Protein AF-A0A7S4HN07-F1 (afdb_monomer_lite)

Radius of gyration: 21.1 Å; chains: 1; bounding box: 50×31×66 Å

Secondary structure (DSSP, 8-state):
----TT--S-HHHHHH-HHHHHHHHTSTTHHHHHHHHHHHHT--HHHHHHHHHTT---SPPPPHHHHHHHHHHHHHHHHHHHHHHHHHHHHHTTT----------------SS--EEEEHHHHHHHTT--TTS-HHHHHHHHHHHHHTTSB-EEEETTTTEEEEPPPBTTB-SB-------SHHHHHHHHHHHHHHHHHHHHHHHHHHTT-

Organism: NCBI:txid265563

Foldseek 3Di:
DPLDPQDQECLVVCLVPPVLVVVLVPDDCSQQVSVQSVCSQPNALVVVVVCVVVVPSRHDDDDPSRLLSRLLSLVLVVVVVQQVVVLVVVVVPPPDDPDDDDDDDDPPPPQSGDKGKAALVNSCVRSVPPPPDDVVVVVVSVVSSVVSLFAAFDDDPVRNITTQDRADPVRHRGDDRYQPPPVVSVVVVVVVVVVVVVVVVVVVVVVVVVD

InterPro domains:
  IPR045237 Eukaryotic translation initiation factor 3 subunit M eIF3m/COP9 signalosome complex subunit 7 COPS7 [PTHR15350] (4-182)

Structure (mmCIF, N/CA/C/O backbone):
data_AF-A0A7S4HN07-F1
#
_entry.id   AF-A0A7S4HN07-F1
#
loop_
_atom_site.group_PDB
_atom_site.id
_atom_site.type_symbol
_atom_site.label_atom_id
_atom_site.label_alt_id
_atom_site.label_comp_id
_atom_site.label_asym_id
_atom_site.label_entity_id
_atom_site.label_seq_id
_atom_site.pdbx_PDB_ins_code
_atom_site.Cartn_x
_atom_site.Cartn_y
_atom_site.Cartn_z
_atom_site.occupancy
_atom_site.B_iso_or_equiv
_atom_site.auth_seq_id
_atom_site.auth_comp_id
_atom_site.auth_asym_id
_atom_site.auth_atom_id
_atom_site.pdbx_PDB_model_num
ATOM 1 N N . SER A 1 1 ? -9.203 -10.439 17.214 1.00 34.50 1 SER A N 1
ATOM 2 C CA . SER A 1 1 ? -8.029 -9.775 16.612 1.00 34.50 1 SER A CA 1
ATOM 3 C C . SER A 1 1 ? -7.957 -10.071 15.126 1.00 34.50 1 SER A C 1
ATOM 5 O O . SER A 1 1 ? -7.750 -11.217 14.759 1.00 34.50 1 SER A O 1
ATOM 7 N N . PHE A 1 2 ? -8.154 -9.060 14.275 1.00 42.50 2 PHE A N 1
ATOM 8 C CA . PHE A 1 2 ? -8.203 -9.154 12.802 1.00 42.50 2 PHE A CA 1
ATOM 9 C C . PHE A 1 2 ? -6.816 -9.244 12.126 1.00 42.50 2 PHE A C 1
ATOM 11 O O . PHE A 1 2 ? -6.639 -8.885 10.963 1.00 42.50 2 PHE A O 1
ATOM 18 N N . THR A 1 3 ? -5.795 -9.698 12.851 1.00 48.47 3 THR A N 1
ATOM 19 C CA . THR A 1 3 ? -4.401 -9.709 12.394 1.00 48.47 3 THR A CA 1
ATOM 20 C C . THR A 1 3 ? -4.099 -10.991 11.618 1.00 48.47 3 THR A C 1
ATOM 22 O O . THR A 1 3 ? -3.321 -11.835 12.047 1.00 48.47 3 THR A O 1
ATOM 25 N N . THR A 1 4 ? -4.740 -11.172 10.464 1.00 60.75 4 THR A N 1
ATOM 26 C CA . THR A 1 4 ? -4.348 -12.225 9.520 1.00 60.75 4 THR A CA 1
ATOM 27 C C . THR A 1 4 ? -3.136 -11.739 8.708 1.00 60.75 4 THR A C 1
ATOM 29 O O . THR A 1 4 ? -3.231 -10.729 7.997 1.00 60.75 4 THR A O 1
ATOM 32 N N . PRO A 1 5 ? -1.978 -12.424 8.798 1.00 60.66 5 PRO A N 1
ATOM 33 C CA . PRO A 1 5 ? -0.715 -11.958 8.216 1.00 60.66 5 PRO A CA 1
ATOM 34 C C . PRO A 1 5 ? -0.663 -12.046 6.685 1.00 60.66 5 PRO A C 1
ATOM 36 O O . PRO A 1 5 ? 0.295 -11.577 6.087 1.00 60.66 5 PRO A O 1
ATOM 39 N N . ARG A 1 6 ? -1.672 -12.654 6.043 1.00 65.94 6 ARG A N 1
ATOM 40 C CA . ARG A 1 6 ? -1.711 -12.880 4.586 1.00 65.94 6 ARG A CA 1
ATOM 41 C C . ARG A 1 6 ? -2.820 -12.123 3.855 1.00 65.94 6 ARG A C 1
ATOM 43 O O . ARG A 1 6 ? -2.899 -12.215 2.638 1.00 65.94 6 ARG A O 1
ATOM 50 N N . VAL A 1 7 ? -3.685 -11.406 4.572 1.00 75.38 7 VAL A N 1
ATOM 51 C CA . VAL A 1 7 ? -4.813 -10.689 3.956 1.00 75.38 7 VAL A CA 1
ATOM 52 C C . VAL A 1 7 ? -4.407 -9.243 3.731 1.00 75.38 7 VAL A C 1
ATOM 54 O O . VAL A 1 7 ? -4.353 -8.484 4.688 1.00 75.38 7 VAL A O 1
ATOM 57 N N . PHE A 1 8 ? -4.110 -8.857 2.498 1.00 75.94 8 PHE A N 1
ATOM 58 C CA . PHE A 1 8 ? -3.722 -7.483 2.143 1.00 75.94 8 PHE A CA 1
ATOM 59 C C . PHE A 1 8 ? -4.710 -6.810 1.178 1.00 75.94 8 PHE A C 1
ATOM 61 O O . PHE A 1 8 ? -4.467 -5.687 0.754 1.00 75.94 8 PHE A O 1
ATOM 68 N N . ALA A 1 9 ? -5.807 -7.505 0.873 1.00 77.50 9 ALA A N 1
ATOM 69 C CA . ALA A 1 9 ? -6.846 -7.125 -0.070 1.00 77.50 9 ALA A CA 1
ATOM 70 C C . ALA A 1 9 ? -8.210 -7.625 0.424 1.00 77.50 9 ALA A C 1
ATOM 72 O O . ALA A 1 9 ? -8.270 -8.585 1.202 1.00 77.50 9 ALA A O 1
ATOM 73 N N . GLY A 1 10 ? -9.289 -7.012 -0.058 1.00 76.81 10 GLY A N 1
ATOM 74 C CA . GLY A 1 10 ? -10.670 -7.341 0.292 1.00 76.81 10 GLY A CA 1
ATOM 75 C C . GLY A 1 10 ? -11.200 -6.564 1.497 1.00 76.81 10 GLY A C 1
ATOM 76 O O . GLY A 1 10 ? -12.235 -6.935 2.046 1.00 76.81 10 GLY A O 1
ATOM 77 N N . PHE A 1 11 ? -10.517 -5.503 1.937 1.00 81.62 11 PHE A N 1
ATOM 78 C CA . PHE A 1 11 ? -11.012 -4.662 3.033 1.00 81.62 11 PHE A CA 1
ATOM 79 C C . PHE A 1 11 ? -12.242 -3.861 2.607 1.00 81.62 11 PHE A C 1
ATOM 81 O O . PHE A 1 11 ? -13.172 -3.718 3.400 1.00 81.62 11 PHE A O 1
ATOM 88 N N . ALA A 1 12 ? -12.276 -3.418 1.346 1.00 80.62 12 ALA A N 1
ATOM 89 C CA . ALA A 1 12 ? -13.441 -2.753 0.770 1.00 80.62 12 ALA A CA 1
ATOM 90 C C . ALA A 1 12 ? -14.652 -3.698 0.708 1.00 80.62 12 ALA A C 1
ATOM 92 O O . ALA A 1 12 ? -15.755 -3.320 1.093 1.00 80.62 12 ALA A O 1
ATOM 93 N N . GLU A 1 13 ? -14.430 -4.954 0.310 1.00 81.69 13 GLU A N 1
ATOM 94 C CA . GLU A 1 13 ? -15.482 -5.976 0.258 1.00 81.69 13 GLU A CA 1
ATOM 95 C C . GLU A 1 13 ? -16.007 -6.330 1.648 1.00 81.69 13 GLU A C 1
ATOM 97 O O . GLU A 1 13 ? -17.202 -6.505 1.848 1.00 81.69 13 GLU A O 1
ATOM 102 N N . LEU A 1 14 ? -15.133 -6.393 2.653 1.00 81.25 14 LEU A N 1
ATOM 103 C CA . LEU A 1 14 ? -15.574 -6.618 4.029 1.00 81.25 14 LEU A CA 1
ATOM 104 C C . LEU A 1 14 ? -16.452 -5.473 4.548 1.00 81.25 14 LEU A C 1
ATOM 106 O O . LEU A 1 14 ? -17.408 -5.732 5.279 1.00 81.25 14 LEU A O 1
ATOM 110 N N . GLY A 1 15 ? -16.139 -4.232 4.169 1.00 76.69 15 GLY A N 1
ATOM 111 C CA . GLY A 1 15 ? -16.950 -3.060 4.498 1.00 76.69 15 GLY A CA 1
ATOM 112 C C . GLY A 1 15 ? -18.274 -3.000 3.730 1.00 76.69 15 GLY A C 1
ATOM 113 O O . GLY A 1 15 ? -19.270 -2.534 4.280 1.00 76.69 15 GLY A O 1
ATOM 114 N N . SER A 1 16 ? -18.314 -3.505 2.493 1.00 78.44 16 SER A N 1
ATOM 115 C CA . SER A 1 16 ? -19.511 -3.491 1.640 1.00 78.44 16 SER A CA 1
ATOM 116 C C . SER A 1 16 ? -20.560 -4.537 2.039 1.00 78.44 16 SER A C 1
ATOM 118 O O . SER A 1 16 ? -21.722 -4.419 1.644 1.00 78.44 16 SER A O 1
ATOM 120 N N . ILE A 1 17 ? -20.193 -5.540 2.851 1.00 84.25 17 ILE A N 1
ATOM 121 C CA . ILE A 1 17 ? -21.130 -6.555 3.345 1.00 84.25 17 ILE A CA 1
ATOM 122 C C . ILE A 1 17 ? -22.211 -5.879 4.211 1.00 84.25 17 ILE A C 1
ATOM 124 O O . ILE A 1 17 ? -21.892 -5.370 5.291 1.00 84.25 17 ILE A O 1
ATOM 128 N N . PRO A 1 18 ? -23.507 -5.957 3.834 1.00 80.81 18 PRO A N 1
ATOM 129 C CA . PRO A 1 18 ? -24.587 -5.276 4.553 1.00 80.81 18 PRO A CA 1
ATOM 130 C C . PRO A 1 18 ? -24.674 -5.674 6.027 1.00 80.81 18 PRO A C 1
ATOM 132 O O . PRO A 1 18 ? -24.881 -4.827 6.886 1.00 80.81 18 PRO A O 1
ATOM 135 N N . ALA A 1 19 ? -24.434 -6.952 6.336 1.00 81.94 19 ALA A N 1
ATOM 136 C CA . ALA A 1 19 ? -24.424 -7.449 7.708 1.00 81.94 19 ALA A CA 1
ATOM 137 C C . ALA A 1 19 ? -23.304 -6.826 8.562 1.00 81.94 19 ALA A C 1
ATOM 139 O O . ALA A 1 19 ? -23.503 -6.592 9.751 1.00 81.94 19 ALA A O 1
ATOM 140 N N . VAL A 1 20 ? -22.138 -6.546 7.970 1.00 79.69 20 VAL A N 1
ATOM 141 C CA . VAL A 1 20 ? -20.997 -5.927 8.661 1.00 79.69 20 VAL A CA 1
ATOM 142 C C . VAL A 1 20 ? -21.235 -4.430 8.815 1.00 79.69 20 VAL A C 1
ATOM 144 O O . VAL A 1 20 ? -21.076 -3.906 9.915 1.00 79.69 20 VAL A O 1
ATOM 147 N N . ALA A 1 21 ? -21.688 -3.759 7.755 1.00 76.94 21 ALA A N 1
ATOM 148 C CA . ALA A 1 21 ? -22.034 -2.342 7.791 1.00 76.94 21 ALA A CA 1
ATOM 149 C C . ALA A 1 21 ? -23.151 -2.047 8.805 1.00 76.94 21 ALA A C 1
ATOM 151 O O . ALA A 1 21 ? -23.052 -1.096 9.576 1.00 76.94 21 ALA A O 1
ATOM 152 N N . GLU A 1 22 ? -24.184 -2.890 8.867 1.00 80.38 22 GLU A N 1
ATOM 153 C CA . GLU A 1 22 ? -25.291 -2.738 9.812 1.00 80.38 22 GLU A CA 1
ATOM 154 C C . GLU A 1 22 ? -24.872 -3.068 11.252 1.00 80.38 22 GLU A C 1
ATOM 156 O O . GLU A 1 22 ? -25.241 -2.348 12.182 1.00 80.38 22 GLU A O 1
ATOM 161 N N . ALA A 1 23 ? -24.077 -4.125 11.456 1.00 79.06 23 ALA A N 1
ATOM 162 C CA . ALA A 1 23 ? -23.580 -4.490 12.782 1.00 79.06 23 ALA A CA 1
ATOM 163 C C . ALA A 1 23 ? -22.628 -3.429 13.351 1.00 79.06 23 ALA A C 1
ATOM 165 O O . ALA A 1 23 ? -22.720 -3.089 14.531 1.00 79.06 23 ALA A O 1
ATOM 166 N N . LEU A 1 24 ? -21.742 -2.881 12.515 1.00 77.62 24 LEU A N 1
ATOM 167 C CA . LEU A 1 24 ? -20.845 -1.801 12.911 1.00 77.62 24 LEU A CA 1
ATOM 168 C C . LEU A 1 24 ? -21.620 -0.495 13.086 1.00 77.62 24 LEU A C 1
ATOM 170 O O . LEU A 1 24 ? -21.458 0.148 14.113 1.00 77.62 24 LEU A O 1
ATOM 174 N N . GLY A 1 25 ? -22.533 -0.143 12.180 1.00 73.56 25 GLY A N 1
ATOM 175 C CA . GLY A 1 25 ? -23.339 1.079 12.282 1.00 73.56 25 GLY A CA 1
ATOM 176 C C . GLY A 1 25 ? -24.209 1.164 13.543 1.00 73.56 25 GLY A C 1
ATOM 177 O O . GLY A 1 25 ? -24.537 2.260 13.988 1.00 73.56 25 GLY A O 1
ATOM 178 N N . LYS A 1 26 ? -24.553 0.024 14.153 1.00 76.25 26 LYS A N 1
ATOM 179 C CA . LYS A 1 26 ? -25.293 -0.052 15.426 1.00 76.25 26 LYS A CA 1
ATOM 180 C C . LYS A 1 26 ? -24.402 -0.023 16.675 1.00 76.25 26 LYS A C 1
ATOM 182 O O . LYS A 1 26 ? -24.929 0.088 17.779 1.00 76.25 26 LYS A O 1
ATOM 187 N N . SER A 1 27 ? -23.083 -0.153 16.527 1.00 78.19 27 SER A N 1
ATOM 188 C CA . SER A 1 27 ? -22.123 -0.191 17.635 1.00 78.19 27 SER A CA 1
ATOM 189 C C . SER A 1 27 ? -21.566 1.198 17.941 1.00 78.19 27 SER A C 1
ATOM 191 O O . SER A 1 27 ? -21.212 1.953 17.035 1.00 78.19 27 SER A O 1
ATOM 193 N N . GLU A 1 28 ? -21.363 1.505 19.224 1.00 70.31 28 GLU A N 1
ATOM 194 C CA . GLU A 1 28 ? -20.556 2.662 19.623 1.00 70.31 28 GLU A CA 1
ATOM 195 C C . GLU A 1 28 ? -19.129 2.493 19.062 1.00 70.31 28 GLU A C 1
ATOM 197 O O . GLU A 1 28 ? -18.493 1.456 19.258 1.00 70.31 28 GLU A O 1
ATOM 202 N N . GLY A 1 29 ? -18.653 3.469 18.279 1.00 74.00 29 GLY A N 1
ATOM 203 C CA . GLY A 1 29 ? -17.350 3.415 17.594 1.00 74.00 29 GLY A CA 1
ATOM 204 C C . GLY A 1 29 ? -17.333 2.693 16.237 1.00 74.00 29 GLY A C 1
ATOM 205 O O . GLY A 1 29 ? -16.268 2.559 15.629 1.00 74.00 29 GLY A O 1
ATOM 206 N N . GLY A 1 30 ? -18.486 2.258 15.725 1.00 79.75 30 GLY A N 1
ATOM 207 C CA . GLY A 1 30 ? -18.587 1.596 14.425 1.00 79.75 30 GLY A CA 1
ATOM 208 C C . GLY A 1 30 ? -18.183 2.455 13.231 1.00 79.75 30 GLY A C 1
ATOM 209 O O . GLY A 1 30 ? -17.546 1.955 12.306 1.00 79.75 30 GLY A O 1
ATOM 210 N N . GLU A 1 31 ? -18.468 3.759 13.270 1.00 80.94 31 GLU A N 1
ATOM 211 C CA . GLU A 1 31 ? -18.011 4.694 12.234 1.00 80.94 31 GLU A CA 1
ATOM 212 C C . GLU A 1 31 ? -16.482 4.745 12.147 1.00 80.94 31 GLU A C 1
ATOM 214 O O . GLU A 1 31 ? -15.923 4.725 11.051 1.00 80.94 31 GLU A O 1
ATOM 219 N N . SER A 1 32 ? -15.793 4.756 13.292 1.00 85.62 32 SER A N 1
ATOM 220 C CA . SER A 1 32 ? -14.330 4.715 13.329 1.00 85.62 32 SER A CA 1
ATOM 221 C C . SER A 1 32 ? -13.800 3.379 12.806 1.00 85.62 32 SER A C 1
ATOM 223 O O . SER A 1 32 ? -12.770 3.359 12.140 1.00 85.62 32 SER A O 1
ATOM 225 N N . ALA A 1 33 ? -14.513 2.270 13.040 1.00 83.88 33 ALA A N 1
ATOM 226 C CA . ALA A 1 33 ? -14.164 0.964 12.482 1.00 83.88 33 ALA A CA 1
ATOM 227 C C . ALA A 1 33 ? -14.289 0.932 10.950 1.00 83.88 33 ALA A C 1
ATOM 229 O O . ALA A 1 33 ? -13.373 0.457 10.279 1.00 83.88 33 ALA A O 1
ATOM 230 N N . LEU A 1 34 ? -15.379 1.476 10.398 1.00 83.00 34 LEU A N 1
ATOM 231 C CA . LEU A 1 34 ? -15.593 1.583 8.950 1.00 83.00 34 LEU A CA 1
ATOM 232 C C . LEU A 1 34 ? -14.543 2.488 8.298 1.00 83.00 34 LEU A C 1
ATOM 234 O O . LEU A 1 34 ? -13.889 2.077 7.345 1.00 83.00 34 LEU A O 1
ATOM 238 N N . ARG A 1 35 ? -14.275 3.660 8.883 1.00 86.12 35 ARG A N 1
ATOM 239 C CA . ARG A 1 35 ? -13.204 4.554 8.416 1.00 86.12 35 ARG A CA 1
ATOM 240 C C . ARG A 1 35 ? -11.833 3.890 8.477 1.00 86.12 35 ARG A C 1
ATOM 242 O O . ARG A 1 35 ? -11.009 4.094 7.592 1.00 86.12 35 ARG A O 1
ATOM 249 N N . THR A 1 36 ? -11.565 3.086 9.505 1.00 88.56 36 THR A N 1
ATOM 250 C CA . THR A 1 36 ? -10.330 2.300 9.575 1.00 88.56 36 THR A CA 1
ATOM 251 C C . THR A 1 36 ? -10.281 1.241 8.469 1.00 88.56 36 THR A C 1
ATOM 253 O O . THR A 1 36 ? -9.224 1.070 7.872 1.00 88.56 36 THR A O 1
ATOM 256 N N . LEU A 1 37 ? -11.384 0.564 8.134 1.00 86.94 37 LEU A N 1
ATOM 257 C CA . LEU A 1 37 ? -11.416 -0.349 6.983 1.00 86.94 37 LEU A CA 1
ATOM 258 C C . LEU A 1 37 ? -11.130 0.387 5.668 1.00 86.94 37 LEU A C 1
ATOM 260 O O . LEU A 1 37 ? -10.295 -0.086 4.898 1.00 86.94 37 LEU A O 1
ATOM 264 N N . ASP A 1 38 ? -11.712 1.569 5.465 1.00 87.25 38 ASP A N 1
ATOM 265 C CA . ASP A 1 38 ? -11.436 2.413 4.295 1.00 87.25 38 ASP A CA 1
ATOM 266 C C . ASP A 1 38 ? -9.968 2.858 4.237 1.00 87.25 38 ASP A C 1
ATOM 268 O O . ASP A 1 38 ? -9.338 2.848 3.177 1.00 87.25 38 ASP A O 1
ATOM 272 N N . LEU A 1 39 ? -9.377 3.190 5.387 1.00 88.69 39 LEU A N 1
ATOM 273 C CA . LEU A 1 39 ? -7.955 3.503 5.510 1.00 88.69 39 LEU A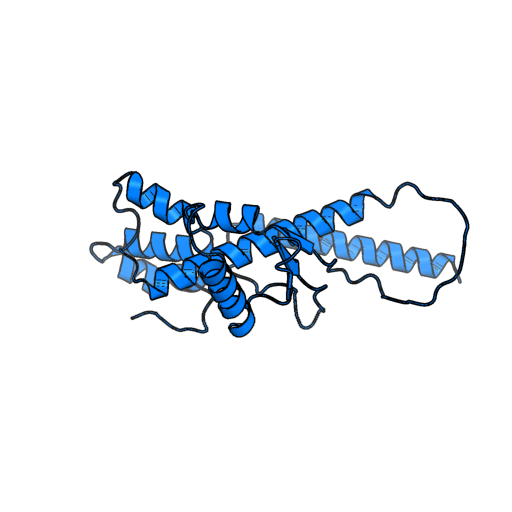 CA 1
ATOM 274 C C . LEU A 1 39 ? -7.081 2.304 5.107 1.00 88.69 39 LEU A C 1
ATOM 276 O O . LEU A 1 39 ? -6.091 2.490 4.402 1.00 88.69 39 LEU A O 1
ATOM 280 N N . PHE A 1 40 ? -7.439 1.077 5.503 1.00 88.25 40 PHE A N 1
ATOM 281 C CA . PHE A 1 40 ? -6.729 -0.137 5.082 1.00 88.25 40 PHE A CA 1
ATOM 282 C C . PHE A 1 40 ? -6.965 -0.472 3.605 1.00 88.25 40 PHE A C 1
ATOM 284 O O . PHE A 1 40 ? -6.022 -0.900 2.940 1.00 88.25 40 PHE A O 1
ATOM 291 N N . ALA A 1 41 ? -8.144 -0.193 3.057 1.00 85.56 41 ALA A N 1
ATOM 292 C CA . ALA A 1 41 ? -8.441 -0.422 1.647 1.00 85.56 41 ALA A CA 1
ATOM 293 C C . ALA A 1 41 ? -7.717 0.576 0.726 1.00 85.56 41 ALA A C 1
ATOM 295 O O . ALA A 1 41 ? -7.036 0.177 -0.219 1.00 85.56 41 ALA A O 1
ATOM 296 N N . PHE A 1 42 ? -7.788 1.875 1.030 1.00 85.69 42 PHE A N 1
ATOM 297 C CA . PHE A 1 42 ? -7.387 2.936 0.093 1.00 85.69 42 PHE A CA 1
ATOM 298 C C . PHE A 1 42 ? -6.447 3.997 0.671 1.00 85.69 42 PHE A C 1
ATOM 300 O O . PHE A 1 42 ? -5.742 4.656 -0.091 1.00 85.69 42 PHE A O 1
ATOM 307 N N . GLY A 1 43 ? -6.422 4.179 1.990 1.00 87.75 43 GLY A N 1
ATOM 308 C CA . GLY A 1 43 ? -5.648 5.242 2.638 1.00 87.75 43 GLY A CA 1
ATOM 309 C C . GLY A 1 43 ? -4.160 4.934 2.820 1.00 87.75 43 GLY A C 1
ATOM 310 O O . GLY A 1 43 ? -3.654 3.888 2.425 1.00 87.75 43 GLY A O 1
ATOM 311 N N . THR A 1 44 ? -3.418 5.837 3.437 1.00 90.19 44 THR A N 1
ATOM 312 C CA . THR A 1 44 ? -1.985 5.670 3.722 1.00 90.19 44 THR A CA 1
ATOM 313 C C . THR A 1 44 ? -1.700 5.813 5.211 1.00 90.19 44 THR A C 1
ATOM 315 O O . THR A 1 44 ? -2.520 6.315 5.980 1.00 90.19 44 THR A O 1
ATOM 318 N N . TYR A 1 45 ? -0.511 5.397 5.645 1.00 89.81 45 TYR A N 1
ATOM 319 C CA . TYR A 1 45 ? -0.074 5.659 7.016 1.00 89.81 45 TYR A CA 1
ATOM 320 C C . TYR A 1 45 ? -0.044 7.166 7.334 1.00 89.81 45 TYR A C 1
ATOM 322 O O . TYR A 1 45 ? -0.402 7.560 8.442 1.00 89.81 45 TYR A O 1
ATOM 330 N N . GLY A 1 46 ? 0.290 8.018 6.358 1.00 87.19 46 GLY A N 1
ATOM 331 C CA . GLY A 1 46 ? 0.220 9.471 6.519 1.00 87.19 46 GLY A CA 1
ATOM 332 C C . GLY A 1 46 ? -1.195 9.980 6.821 1.00 87.19 46 GLY A C 1
ATOM 333 O O . GLY A 1 46 ? -1.358 10.873 7.653 1.00 87.19 46 GLY A O 1
ATOM 334 N N . ASP A 1 47 ? -2.227 9.385 6.218 1.00 88.62 47 ASP A N 1
ATOM 335 C CA . ASP A 1 47 ? -3.627 9.750 6.486 1.00 88.62 47 ASP A CA 1
ATOM 336 C C . ASP A 1 47 ? -4.051 9.388 7.915 1.00 88.62 47 ASP A C 1
ATOM 338 O O . ASP A 1 47 ? -4.795 10.132 8.556 1.00 88.62 47 ASP A O 1
ATOM 342 N N . TYR A 1 48 ? -3.533 8.275 8.446 1.00 89.12 48 TYR A N 1
ATOM 343 C CA . TYR A 1 48 ? -3.740 7.881 9.840 1.00 89.12 48 TYR A CA 1
ATOM 344 C C . TYR A 1 48 ? -3.108 8.876 10.818 1.00 89.12 48 TYR A C 1
ATOM 346 O O . TYR A 1 48 ? -3.763 9.306 11.768 1.00 89.12 48 TYR A O 1
ATOM 354 N N . VAL A 1 49 ? -1.851 9.264 10.575 1.00 87.62 49 VAL A N 1
ATOM 355 C CA . VAL A 1 49 ? -1.117 10.204 11.438 1.00 87.62 49 VAL A CA 1
ATOM 356 C C . VAL A 1 49 ? -1.809 11.564 11.465 1.00 87.62 49 VAL A C 1
ATOM 358 O O . VAL A 1 49 ? -2.112 12.060 12.548 1.00 87.62 49 VAL A O 1
ATOM 361 N N . LYS A 1 50 ? -2.161 12.119 10.299 1.00 86.56 50 LYS A N 1
ATOM 362 C CA . LYS A 1 50 ? -2.877 13.404 10.207 1.00 86.56 50 LYS A CA 1
ATOM 363 C C . LYS A 1 50 ? -4.192 13.383 10.981 1.00 86.56 50 LYS A C 1
ATOM 365 O O . LYS A 1 50 ? -4.465 14.282 11.766 1.00 86.56 50 LYS A O 1
ATOM 370 N N . ALA A 1 51 ? -4.990 12.329 10.821 1.00 84.75 51 ALA A N 1
ATOM 371 C CA . ALA A 1 51 ? -6.259 12.214 11.535 1.00 84.75 51 ALA A CA 1
ATOM 372 C C . ALA A 1 51 ? -6.088 12.044 13.055 1.00 84.75 51 ALA A C 1
ATOM 374 O O . ALA A 1 51 ? -6.965 12.456 13.820 1.00 84.75 51 ALA A O 1
ATOM 375 N N . SER A 1 52 ? -4.978 11.439 13.493 1.00 81.00 52 SER A N 1
ATOM 376 C CA . SER A 1 52 ? -4.618 11.343 14.909 1.00 81.00 52 SER A CA 1
ATOM 377 C C . SER A 1 52 ? -4.195 12.699 15.482 1.00 81.00 52 SER A C 1
ATOM 379 O O . SER A 1 52 ? -4.538 13.003 16.622 1.00 81.00 52 SER A O 1
ATOM 381 N N . GLU A 1 53 ? -3.476 13.517 14.711 1.00 77.12 53 GLU A N 1
ATOM 382 C CA . GLU A 1 53 ? -3.040 14.866 15.103 1.00 77.12 53 GLU A CA 1
ATOM 383 C C . GLU A 1 53 ? -4.195 15.876 15.109 1.00 77.12 53 GLU A C 1
ATOM 385 O O . GLU A 1 53 ? -4.275 16.725 15.993 1.00 77.12 53 GLU A O 1
ATOM 390 N N . GLU A 1 54 ? -5.143 15.745 14.178 1.00 75.69 54 GLU A N 1
ATOM 391 C CA . GLU A 1 54 ? -6.351 16.578 14.105 1.00 75.69 54 GLU A CA 1
ATOM 392 C C . GLU A 1 54 ? -7.344 16.333 15.261 1.00 75.69 54 GLU A C 1
ATOM 394 O O . GLU A 1 54 ? -8.385 16.989 15.332 1.00 75.69 54 GLU A O 1
ATOM 399 N N . GLY A 1 55 ? -7.060 15.388 16.168 1.00 62.41 55 GLY A N 1
ATOM 400 C CA . GLY A 1 55 ? -7.837 15.157 17.392 1.00 62.41 55 GLY A CA 1
ATOM 401 C C . GLY A 1 55 ? -9.259 14.635 17.164 1.00 62.41 55 GLY A C 1
ATOM 402 O O . GLY A 1 55 ? -10.073 14.639 18.084 1.00 62.41 55 GLY A O 1
ATOM 403 N N . LYS A 1 56 ? -9.585 14.179 15.949 1.00 59.31 56 LYS A N 1
ATOM 404 C CA . LYS A 1 56 ? -10.959 13.823 15.553 1.00 59.31 56 LYS A CA 1
ATOM 405 C C . LYS A 1 56 ? -11.413 12.417 15.943 1.00 59.31 56 LYS A C 1
ATOM 407 O O . LYS A 1 56 ? -12.550 12.072 15.640 1.00 59.31 56 LYS A O 1
ATOM 412 N N . GLY A 1 57 ? -10.565 11.583 16.557 1.00 65.06 57 GLY A N 1
ATOM 413 C CA . GLY A 1 57 ? -10.927 10.192 16.887 1.00 65.06 57 GLY A CA 1
ATOM 414 C C . GLY A 1 57 ? -11.488 9.417 15.683 1.00 65.06 57 GLY A C 1
ATOM 415 O O . GLY A 1 57 ? -12.340 8.542 15.830 1.00 65.06 57 GLY A O 1
ATOM 416 N N . ALA A 1 58 ? -11.067 9.799 14.469 1.00 77.25 58 ALA A N 1
ATOM 417 C CA . ALA A 1 58 ? -11.710 9.363 13.235 1.00 77.25 58 ALA A CA 1
ATOM 418 C C . ALA A 1 58 ? -11.446 7.884 12.928 1.00 77.25 58 ALA A C 1
ATOM 420 O O . ALA A 1 58 ? -12.228 7.271 12.208 1.00 77.25 58 ALA A O 1
ATOM 421 N N . TYR A 1 59 ? -10.374 7.325 13.494 1.00 84.00 59 TYR A N 1
ATOM 422 C CA . TYR A 1 59 ? -9.955 5.938 13.340 1.00 84.00 59 TYR A CA 1
ATOM 423 C C . TYR A 1 59 ? -9.857 5.247 14.700 1.00 84.00 59 TYR A C 1
ATOM 425 O O . TYR A 1 59 ? -9.649 5.893 15.728 1.00 84.00 59 TYR A O 1
ATOM 433 N N . LEU A 1 60 ? -9.969 3.920 14.696 1.00 85.44 60 LEU A N 1
ATOM 434 C CA . LEU A 1 60 ? -9.652 3.104 15.865 1.00 85.44 60 LEU A CA 1
ATOM 435 C C . LEU A 1 60 ? -8.150 3.147 16.174 1.00 85.44 60 LEU A C 1
ATOM 437 O O . LEU A 1 60 ? -7.321 3.223 15.267 1.00 85.44 60 LEU A O 1
ATOM 441 N N . ALA A 1 61 ? -7.802 3.035 17.458 1.00 84.50 61 ALA A N 1
ATOM 442 C CA . ALA A 1 61 ? -6.415 2.895 17.886 1.00 84.50 61 ALA A CA 1
ATOM 443 C C . ALA A 1 61 ? -5.825 1.585 17.338 1.00 84.50 61 ALA A C 1
ATOM 445 O O . ALA A 1 61 ? -6.297 0.493 17.665 1.00 84.50 61 ALA A O 1
ATOM 446 N N . LEU A 1 62 ? -4.806 1.706 16.486 1.00 85.69 62 LEU A N 1
ATOM 447 C CA . LEU A 1 62 ? -4.163 0.567 15.837 1.00 85.69 62 LEU A CA 1
ATOM 448 C C . LEU A 1 62 ? -3.050 -0.022 16.709 1.00 85.69 62 LEU A C 1
ATOM 450 O O . LEU A 1 62 ? -2.264 0.707 17.310 1.00 85.69 62 LEU A O 1
ATOM 454 N N . THR A 1 63 ? -2.941 -1.350 16.728 1.00 87.81 63 THR A N 1
ATOM 455 C CA . THR A 1 63 ? -1.802 -2.061 17.332 1.00 87.81 63 THR A CA 1
ATOM 456 C C . THR A 1 63 ? -0.552 -1.939 16.458 1.00 87.81 63 THR A C 1
ATOM 458 O O . THR A 1 63 ? -0.655 -1.748 15.246 1.00 87.81 63 THR A O 1
ATOM 461 N N . ASP A 1 64 ? 0.639 -2.166 17.020 1.00 86.50 64 ASP A N 1
ATOM 462 C CA . ASP A 1 64 ? 1.906 -2.106 16.263 1.00 86.50 64 ASP A CA 1
ATOM 463 C C . ASP A 1 64 ? 1.910 -3.014 15.025 1.00 86.50 64 ASP A C 1
ATOM 465 O O . ASP A 1 64 ? 2.414 -2.656 13.963 1.00 86.50 64 ASP A O 1
ATOM 469 N N . THR A 1 65 ? 1.279 -4.184 15.130 1.00 86.69 65 THR A N 1
ATOM 470 C CA . THR A 1 65 ? 1.114 -5.128 14.017 1.00 86.69 65 THR A CA 1
ATOM 471 C C . THR A 1 65 ? 0.198 -4.595 12.913 1.00 86.69 65 THR A C 1
ATOM 473 O O . THR A 1 65 ? 0.465 -4.810 11.731 1.00 86.69 65 THR A O 1
ATOM 476 N N . GLN A 1 66 ? -0.869 -3.879 13.271 1.00 87.44 66 GLN A N 1
ATOM 477 C CA . GLN A 1 66 ? -1.775 -3.233 12.321 1.00 87.44 66 GLN A CA 1
ATOM 478 C C . GLN A 1 66 ? -1.110 -2.018 11.670 1.00 87.44 66 GLN A C 1
ATOM 480 O O . GLN A 1 66 ? -1.230 -1.836 10.460 1.00 87.44 66 GLN A O 1
ATOM 485 N N . ILE A 1 67 ? -0.345 -1.241 12.440 1.00 88.56 67 ILE A N 1
ATOM 486 C CA . ILE A 1 67 ? 0.479 -0.141 11.929 1.00 88.56 67 ILE A CA 1
ATOM 487 C C . ILE A 1 67 ? 1.517 -0.669 10.939 1.00 88.56 67 ILE A C 1
ATOM 489 O O . ILE A 1 67 ? 1.645 -0.126 9.843 1.00 88.56 67 ILE A O 1
ATOM 493 N N . HIS A 1 68 ? 2.221 -1.753 11.276 1.00 87.88 68 HIS A N 1
ATOM 494 C CA . HIS A 1 68 ? 3.183 -2.382 10.372 1.00 87.88 68 HIS A CA 1
ATOM 495 C C . HIS A 1 68 ? 2.516 -2.780 9.052 1.00 87.88 68 HIS A C 1
ATOM 497 O O . HIS A 1 68 ? 3.019 -2.457 7.980 1.00 87.88 68 HIS A O 1
ATOM 503 N N . LYS A 1 69 ? 1.330 -3.388 9.116 1.00 88.94 69 LYS A N 1
ATOM 504 C CA . LYS A 1 69 ? 0.550 -3.757 7.932 1.00 88.94 69 LYS A CA 1
ATOM 505 C C . LYS A 1 69 ? 0.121 -2.547 7.098 1.00 88.94 69 LYS A C 1
ATOM 507 O O . LYS A 1 69 ? 0.257 -2.572 5.878 1.00 88.94 69 LYS A O 1
ATOM 512 N N . LEU A 1 70 ? -0.345 -1.472 7.732 1.00 90.19 70 LEU A N 1
ATOM 513 C CA . LEU A 1 70 ? -0.710 -0.234 7.037 1.00 90.19 70 LEU A CA 1
ATOM 514 C C . LEU A 1 70 ? 0.503 0.397 6.336 1.00 90.19 70 LEU A C 1
ATOM 516 O O . LEU A 1 70 ? 0.400 0.873 5.204 1.00 90.19 70 LEU A O 1
ATOM 520 N N . ARG A 1 71 ? 1.676 0.341 6.971 1.00 90.75 71 ARG A N 1
ATOM 521 C CA . ARG A 1 71 ? 2.948 0.760 6.374 1.00 90.75 71 ARG A CA 1
ATOM 522 C C . ARG A 1 71 ? 3.311 -0.088 5.153 1.00 90.75 71 ARG A C 1
ATOM 524 O O . ARG A 1 71 ? 3.647 0.482 4.119 1.00 90.75 71 ARG A O 1
ATOM 531 N N . GLN A 1 72 ? 3.170 -1.414 5.224 1.00 90.06 72 GLN A N 1
ATOM 532 C CA . GLN A 1 72 ? 3.377 -2.305 4.071 1.00 90.06 72 GLN A CA 1
ATOM 533 C C . GLN A 1 72 ? 2.441 -1.946 2.904 1.00 90.06 72 GLN A C 1
ATOM 535 O O . GLN A 1 72 ? 2.895 -1.785 1.773 1.00 90.06 72 GLN A O 1
ATOM 540 N N . LEU A 1 73 ? 1.148 -1.743 3.178 1.00 89.81 73 LEU A N 1
ATOM 541 C CA . LEU A 1 73 ? 0.164 -1.339 2.165 1.00 89.81 73 LEU A CA 1
ATOM 542 C C . LEU A 1 73 ? 0.472 0.034 1.553 1.00 89.81 73 LEU A C 1
ATOM 544 O O . LEU A 1 73 ? 0.293 0.224 0.352 1.00 89.81 73 LEU A O 1
ATOM 548 N N . THR A 1 74 ? 0.993 0.965 2.355 1.00 91.00 74 THR A N 1
ATOM 549 C CA . THR A 1 74 ? 1.432 2.287 1.880 1.00 91.00 74 THR A CA 1
ATOM 550 C C . THR A 1 74 ? 2.581 2.155 0.876 1.00 91.00 74 THR A C 1
ATOM 552 O O . THR A 1 74 ? 2.539 2.774 -0.188 1.00 91.00 74 THR A O 1
ATOM 555 N N . VAL A 1 75 ? 3.569 1.290 1.150 1.00 90.25 75 VAL A N 1
ATOM 556 C CA . VAL A 1 75 ? 4.661 1.000 0.199 1.00 90.25 75 VAL A CA 1
ATOM 557 C C . VAL A 1 75 ? 4.112 0.412 -1.098 1.00 90.25 75 VAL A C 1
ATOM 559 O O . VAL A 1 75 ? 4.507 0.846 -2.179 1.00 90.25 75 VAL A O 1
ATOM 562 N N . VAL A 1 76 ? 3.191 -0.551 -1.012 1.00 89.25 76 VAL A N 1
ATOM 563 C CA . VAL A 1 76 ? 2.571 -1.168 -2.195 1.00 89.25 76 VAL A CA 1
ATOM 564 C C . VAL A 1 76 ? 1.872 -0.118 -3.056 1.00 89.25 76 VAL A C 1
ATOM 566 O O . VAL A 1 76 ? 2.109 -0.071 -4.261 1.00 89.25 76 VAL A O 1
ATOM 569 N N . SER A 1 77 ? 1.078 0.765 -2.449 1.00 88.81 77 SER A N 1
ATOM 570 C CA . SER A 1 77 ? 0.397 1.850 -3.164 1.00 88.81 77 SER A CA 1
ATOM 571 C C . SER A 1 77 ? 1.374 2.830 -3.827 1.00 88.81 77 SER A C 1
ATOM 573 O O . SER A 1 77 ? 1.139 3.259 -4.958 1.00 88.81 77 SER A O 1
ATOM 575 N N . LEU A 1 78 ? 2.498 3.150 -3.180 1.00 89.50 78 LEU A N 1
ATOM 576 C CA . LEU A 1 78 ? 3.547 3.986 -3.772 1.00 89.50 78 LEU A CA 1
ATOM 577 C C . LEU A 1 78 ? 4.216 3.302 -4.976 1.00 89.50 78 LEU A C 1
ATOM 579 O O . LEU A 1 78 ? 4.413 3.924 -6.023 1.00 89.50 78 LEU A O 1
ATOM 583 N N . VAL A 1 79 ? 4.547 2.015 -4.855 1.00 87.50 79 VAL A N 1
ATOM 584 C CA . VAL A 1 79 ? 5.146 1.236 -5.951 1.00 87.50 79 VAL A CA 1
ATOM 585 C C . VAL A 1 79 ? 4.181 1.119 -7.133 1.00 87.50 79 VAL A C 1
ATOM 587 O O . VAL A 1 79 ? 4.595 1.301 -8.275 1.00 87.50 79 VAL A O 1
ATOM 590 N N . GLN A 1 80 ? 2.892 0.884 -6.882 1.00 84.44 80 GLN A N 1
ATOM 591 C CA . GLN A 1 80 ? 1.863 0.862 -7.928 1.00 84.44 80 GLN A CA 1
ATOM 592 C C . GLN A 1 80 ? 1.805 2.189 -8.697 1.00 84.44 80 GLN A C 1
ATOM 594 O O . GLN A 1 80 ? 1.799 2.185 -9.929 1.00 84.44 80 GLN A O 1
ATOM 599 N N . ARG A 1 81 ? 1.809 3.323 -7.982 1.00 84.94 81 ARG A N 1
ATOM 600 C CA . ARG A 1 81 ? 1.753 4.666 -8.580 1.00 84.94 81 ARG A CA 1
ATOM 601 C C . ARG A 1 81 ? 2.987 4.955 -9.434 1.00 84.94 81 ARG A C 1
ATOM 603 O O . ARG A 1 81 ? 2.863 5.297 -10.605 1.00 84.94 81 ARG A O 1
ATOM 610 N N . THR A 1 82 ? 4.174 4.721 -8.881 1.00 84.94 82 THR A N 1
ATOM 611 C CA . THR A 1 82 ? 5.449 4.931 -9.589 1.00 84.94 82 THR A CA 1
ATOM 612 C C . THR A 1 82 ? 5.617 3.995 -10.790 1.00 84.94 82 THR A C 1
ATOM 614 O O . THR A 1 82 ? 6.141 4.406 -11.825 1.00 84.94 82 THR A O 1
ATOM 617 N N . ALA A 1 83 ? 5.136 2.751 -10.706 1.00 79.75 83 ALA A N 1
ATOM 618 C CA . ALA A 1 83 ? 5.121 1.827 -11.838 1.00 79.75 83 ALA A CA 1
ATOM 619 C C . ALA A 1 83 ? 4.160 2.290 -12.948 1.00 79.75 83 ALA A C 1
ATOM 621 O O . ALA A 1 83 ? 4.514 2.231 -14.128 1.00 79.75 83 ALA A O 1
ATOM 622 N N . ALA A 1 84 ? 2.972 2.788 -12.589 1.00 77.56 84 ALA A N 1
ATOM 623 C CA . ALA A 1 84 ? 2.012 3.340 -13.544 1.00 77.56 84 ALA A CA 1
ATOM 624 C C . ALA A 1 84 ? 2.559 4.594 -14.251 1.00 77.56 84 ALA A C 1
ATOM 626 O O . ALA A 1 84 ? 2.456 4.709 -15.475 1.00 77.56 84 ALA A O 1
ATOM 627 N N . GLU A 1 85 ? 3.205 5.494 -13.507 1.00 78.56 85 GLU A N 1
ATOM 628 C CA . GLU A 1 85 ? 3.870 6.689 -14.044 1.00 78.56 85 GLU A CA 1
ATOM 629 C C . GLU A 1 85 ? 5.027 6.328 -14.988 1.00 78.56 85 GLU A C 1
ATOM 631 O O . GLU A 1 85 ? 5.131 6.877 -16.088 1.00 78.56 85 GLU A O 1
ATOM 636 N N . ALA A 1 86 ? 5.858 5.347 -14.619 1.00 75.00 86 ALA A N 1
ATOM 637 C CA . ALA A 1 86 ? 6.937 4.853 -15.476 1.00 75.00 86 ALA A CA 1
ATOM 638 C C . ALA A 1 86 ? 6.400 4.235 -16.782 1.00 75.00 86 ALA A C 1
ATOM 640 O O . ALA A 1 86 ? 6.947 4.476 -17.864 1.00 75.00 86 ALA A O 1
ATOM 641 N N . ALA A 1 87 ? 5.294 3.487 -16.710 1.00 68.06 87 ALA A N 1
ATOM 642 C CA . ALA A 1 87 ? 4.625 2.934 -17.885 1.00 68.06 87 ALA A CA 1
ATOM 643 C C . ALA A 1 87 ? 4.006 4.025 -18.782 1.00 68.06 87 ALA A C 1
ATOM 645 O O . ALA A 1 87 ? 4.006 3.885 -20.009 1.00 68.06 87 ALA A O 1
ATOM 646 N N . ALA A 1 88 ? 3.509 5.124 -18.207 1.00 68.56 88 ALA A N 1
ATOM 647 C CA . ALA A 1 88 ? 3.021 6.277 -18.964 1.00 68.56 88 ALA A CA 1
ATOM 648 C C . ALA A 1 88 ? 4.165 7.022 -19.678 1.00 68.56 88 ALA A C 1
ATOM 650 O O . ALA A 1 88 ? 4.044 7.340 -20.864 1.00 68.56 88 ALA A O 1
ATOM 651 N N . ALA A 1 89 ? 5.304 7.222 -19.008 1.00 68.06 89 ALA A N 1
ATOM 652 C CA . ALA A 1 89 ? 6.485 7.862 -19.594 1.00 68.06 89 ALA A CA 1
ATOM 653 C C . ALA A 1 89 ? 7.049 7.081 -20.799 1.00 68.06 89 ALA A C 1
ATOM 655 O O . ALA A 1 89 ? 7.456 7.681 -21.798 1.00 68.06 89 ALA A O 1
ATOM 656 N N . ALA A 1 90 ? 7.007 5.744 -20.755 1.00 62.75 90 ALA A N 1
ATOM 657 C CA . ALA A 1 90 ? 7.443 4.887 -21.861 1.00 62.75 90 ALA A CA 1
ATOM 658 C C . ALA A 1 90 ? 6.581 5.047 -23.132 1.00 62.75 90 ALA A C 1
ATOM 660 O O . ALA A 1 90 ? 7.104 4.961 -24.244 1.00 62.75 90 ALA A O 1
ATOM 661 N N . LYS A 1 91 ? 5.280 5.342 -22.989 1.00 56.66 91 LYS A N 1
ATOM 662 C CA . LYS A 1 91 ? 4.362 5.580 -24.121 1.00 56.66 91 LYS A CA 1
ATOM 663 C C . LYS A 1 91 ? 4.599 6.936 -24.805 1.00 56.66 91 LYS A C 1
ATOM 665 O O . LYS A 1 91 ? 4.355 7.065 -26.000 1.00 56.66 91 LYS A O 1
ATOM 670 N N . GLY A 1 92 ? 5.114 7.935 -24.082 1.00 51.59 92 GLY A N 1
ATOM 671 C CA . GLY A 1 92 ? 5.371 9.283 -24.614 1.00 51.59 92 GLY A CA 1
ATOM 672 C C . GLY A 1 92 ? 6.612 9.409 -25.512 1.00 51.59 92 GLY A C 1
ATOM 673 O O . GLY A 1 92 ? 6.687 10.327 -26.326 1.00 51.59 92 GLY A O 1
ATOM 674 N N . SER A 1 93 ? 7.580 8.489 -25.413 1.00 46.16 93 SER A N 1
ATOM 675 C CA . SER A 1 93 ? 8.867 8.574 -26.135 1.00 46.16 93 SER A CA 1
ATOM 676 C C . SER A 1 93 ? 8.902 7.899 -27.515 1.00 46.16 93 SER A C 1
ATOM 678 O O . SER A 1 93 ? 9.907 8.001 -28.216 1.00 46.16 93 SER A O 1
ATOM 680 N N . GLN A 1 94 ? 7.827 7.248 -27.976 1.00 47.78 94 GLN A N 1
ATOM 681 C CA . GLN A 1 94 ? 7.835 6.547 -29.275 1.00 47.78 94 GLN A CA 1
ATOM 682 C C . GLN A 1 94 ? 7.832 7.472 -30.513 1.00 47.78 94 GLN A C 1
ATOM 684 O O . GLN A 1 94 ? 7.874 6.983 -31.641 1.00 47.78 94 GLN A O 1
ATOM 689 N N . LYS A 1 95 ? 7.849 8.803 -30.346 1.00 39.03 95 LYS A N 1
ATOM 690 C CA . LYS A 1 95 ? 7.766 9.771 -31.454 1.00 39.03 95 LYS A CA 1
ATOM 691 C C . LYS A 1 95 ? 9.071 10.514 -31.770 1.00 39.03 95 LYS A C 1
ATOM 693 O O . LYS A 1 95 ? 9.002 11.673 -32.139 1.00 39.03 95 LYS A O 1
ATOM 698 N N . SER A 1 96 ? 10.251 9.899 -31.643 1.00 41.72 96 SER A N 1
ATOM 699 C CA . SER A 1 96 ? 11.479 10.322 -32.357 1.00 41.72 96 SER A CA 1
ATOM 700 C C . SER A 1 96 ? 12.668 9.453 -31.943 1.00 41.72 96 SER A C 1
ATOM 702 O O . SER A 1 96 ? 13.208 9.694 -30.881 1.00 41.72 96 SER A O 1
ATOM 704 N N . VAL A 1 97 ? 13.094 8.481 -32.762 1.00 38.34 97 VAL A N 1
ATOM 705 C CA . VAL A 1 97 ? 14.518 8.193 -33.067 1.00 38.34 97 VAL A CA 1
ATOM 706 C C . VAL A 1 97 ? 14.546 7.320 -34.330 1.00 38.34 97 VAL A C 1
ATOM 708 O O . VAL A 1 97 ? 14.550 6.093 -34.289 1.00 38.34 97 VAL A O 1
ATOM 711 N N . ARG A 1 98 ? 14.602 7.961 -35.502 1.00 45.22 98 ARG A N 1
ATOM 712 C CA . ARG A 1 98 ? 15.215 7.358 -36.692 1.00 45.22 98 ARG A CA 1
ATOM 713 C C . ARG A 1 98 ? 16.707 7.657 -36.617 1.00 45.22 98 ARG A C 1
ATOM 715 O O . ARG A 1 98 ? 17.102 8.753 -37.002 1.00 45.22 98 ARG A O 1
ATOM 722 N N . ARG A 1 99 ? 17.543 6.713 -36.168 1.00 41.06 99 ARG A N 1
ATOM 723 C CA . ARG A 1 99 ? 18.964 6.678 -36.566 1.00 41.06 99 ARG A CA 1
ATOM 724 C C . ARG A 1 99 ? 19.659 5.347 -36.249 1.00 41.06 99 ARG A C 1
ATOM 726 O O . ARG A 1 99 ? 19.920 5.005 -35.108 1.00 41.06 99 ARG A O 1
ATOM 733 N N . ARG A 1 100 ? 19.941 4.635 -37.347 1.00 40.88 100 ARG A N 1
ATOM 734 C CA . ARG A 1 100 ? 20.920 3.560 -37.591 1.00 40.88 100 ARG A CA 1
ATOM 735 C C . ARG A 1 100 ? 21.952 3.290 -36.479 1.00 40.88 100 ARG A C 1
ATOM 737 O O . ARG A 1 100 ? 22.800 4.139 -36.231 1.00 40.88 100 ARG A O 1
ATOM 744 N N . GLY A 1 101 ? 22.029 2.028 -36.038 1.00 32.75 101 GLY A N 1
ATOM 745 C CA . GLY A 1 101 ? 23.312 1.408 -35.687 1.00 32.75 101 GLY A CA 1
ATOM 746 C C . GLY A 1 101 ? 23.290 0.285 -34.641 1.00 32.75 101 GLY A C 1
ATOM 747 O O . GLY A 1 101 ? 23.101 0.551 -33.467 1.00 32.75 101 GLY A O 1
ATOM 748 N N . ARG A 1 102 ? 23.686 -0.918 -35.093 1.00 35.03 102 ARG A N 1
ATOM 749 C CA . ARG A 1 102 ? 24.415 -1.980 -34.359 1.00 35.03 102 ARG A CA 1
ATOM 750 C C . ARG A 1 102 ? 23.611 -2.990 -33.509 1.00 35.03 102 ARG A C 1
ATOM 752 O O . ARG A 1 102 ? 23.129 -2.709 -32.423 1.00 35.03 102 ARG A O 1
ATOM 759 N N . LYS A 1 103 ? 23.576 -4.223 -34.039 1.00 35.72 103 LYS A N 1
ATOM 760 C CA . LYS A 1 103 ? 23.078 -5.484 -33.458 1.00 35.72 103 LYS A CA 1
ATOM 761 C C . LYS A 1 103 ? 23.786 -5.836 -32.139 1.00 35.72 103 LYS A C 1
ATOM 763 O O . LYS A 1 103 ? 24.999 -6.040 -32.134 1.00 35.72 103 LYS A O 1
ATOM 768 N N . GLY A 1 104 ? 23.002 -6.010 -31.079 1.00 31.56 104 GLY A N 1
ATOM 769 C CA . GLY A 1 104 ? 23.317 -6.809 -29.897 1.00 31.56 104 GLY A CA 1
ATOM 770 C C . GLY A 1 104 ? 22.066 -7.607 -29.532 1.00 31.56 104 GLY A C 1
ATOM 771 O O . GLY A 1 104 ? 21.013 -7.019 -29.304 1.00 31.56 104 GLY A O 1
ATOM 772 N N . ASN A 1 105 ? 22.153 -8.937 -29.567 1.00 38.00 105 ASN A N 1
ATOM 773 C CA . ASN A 1 105 ? 21.051 -9.829 -29.215 1.00 38.00 105 ASN A CA 1
ATOM 774 C C . ASN A 1 105 ? 20.779 -9.753 -27.707 1.00 38.00 105 ASN A C 1
ATOM 776 O O . ASN A 1 105 ? 21.489 -10.362 -26.914 1.00 38.00 105 ASN A O 1
ATOM 780 N N . ALA A 1 106 ? 19.715 -9.056 -27.336 1.00 35.97 106 ALA A N 1
ATOM 781 C CA . ALA A 1 106 ? 18.928 -9.333 -26.144 1.00 35.97 106 ALA A CA 1
ATOM 782 C C . ALA A 1 106 ? 17.474 -9.067 -26.533 1.00 35.97 106 ALA A C 1
ATOM 784 O O . ALA A 1 106 ? 16.974 -7.952 -26.411 1.00 35.97 106 ALA A O 1
ATOM 785 N N . ALA A 1 107 ? 16.823 -10.084 -27.099 1.00 35.06 107 ALA A N 1
ATOM 786 C CA . ALA A 1 107 ? 15.389 -10.070 -27.344 1.00 35.06 107 ALA A CA 1
ATOM 787 C C . ALA A 1 107 ? 14.662 -10.161 -25.992 1.00 35.06 107 ALA A C 1
ATOM 789 O O . ALA A 1 107 ? 14.126 -11.201 -25.626 1.00 35.06 107 ALA A O 1
ATOM 790 N N . ALA A 1 108 ? 14.693 -9.078 -25.219 1.00 39.38 108 ALA A N 1
ATOM 791 C CA . ALA A 1 108 ? 13.678 -8.839 -24.216 1.00 39.38 108 ALA A CA 1
ATOM 792 C C . ALA A 1 108 ? 12.455 -8.351 -24.992 1.00 39.38 108 ALA A C 1
ATOM 794 O O . ALA A 1 108 ? 12.425 -7.220 -25.479 1.00 39.38 108 ALA A O 1
ATOM 795 N N . SER A 1 109 ? 11.475 -9.236 -25.171 1.00 39.56 109 SER A N 1
ATOM 796 C CA . SER A 1 109 ? 10.110 -8.840 -25.517 1.00 39.56 109 SER A CA 1
ATOM 797 C C . SER A 1 109 ? 9.730 -7.603 -24.693 1.00 39.56 109 SER A C 1
ATOM 799 O O . SER A 1 109 ? 10.048 -7.590 -23.498 1.00 39.56 109 SER A O 1
ATOM 801 N N . PRO A 1 110 ? 9.079 -6.577 -25.269 1.00 41.81 110 PRO A N 1
ATOM 802 C CA . PRO A 1 110 ? 8.630 -5.428 -24.499 1.00 41.81 110 PRO A CA 1
ATOM 803 C C . PRO A 1 110 ? 7.616 -5.929 -23.468 1.00 41.81 110 PRO A C 1
ATOM 805 O O . PRO A 1 110 ? 6.457 -6.175 -23.790 1.00 41.81 110 PRO A O 1
ATOM 808 N N . SER A 1 111 ? 8.074 -6.163 -22.235 1.00 44.16 111 SER A N 1
ATOM 809 C CA . SER A 1 111 ? 7.166 -6.470 -21.140 1.00 44.16 111 SER A CA 1
ATOM 810 C C . SER A 1 111 ? 6.306 -5.225 -20.928 1.00 44.16 111 SER A C 1
ATOM 812 O O . SER A 1 111 ? 6.863 -4.127 -20.825 1.00 44.16 111 SER A O 1
ATOM 814 N N . PRO A 1 112 ? 4.972 -5.353 -20.844 1.00 50.09 112 PRO A N 1
ATOM 815 C CA . PRO A 1 112 ? 4.102 -4.233 -20.493 1.00 50.09 112 PRO A CA 1
ATOM 816 C C . PRO A 1 112 ? 4.413 -3.664 -19.096 1.00 50.09 112 PRO A C 1
ATOM 818 O O . PRO A 1 112 ? 3.950 -2.574 -18.766 1.00 50.09 112 PRO A O 1
ATOM 821 N N . TYR A 1 113 ? 5.230 -4.365 -18.301 1.00 52.31 113 TYR A N 1
ATOM 822 C CA . TYR A 1 113 ? 5.750 -3.927 -17.015 1.00 52.31 113 TYR A CA 1
ATOM 823 C C . TYR A 1 113 ? 7.233 -3.560 -17.162 1.00 52.31 113 TYR A C 1
ATOM 825 O O . TYR A 1 113 ? 8.106 -4.428 -17.147 1.00 52.31 113 TYR A O 1
ATOM 833 N N . GLY A 1 114 ? 7.528 -2.271 -17.335 1.00 63.12 114 GLY A N 1
ATOM 834 C CA . GLY A 1 114 ? 8.900 -1.766 -17.237 1.00 63.12 114 GLY A CA 1
ATOM 835 C C . GLY A 1 114 ? 9.428 -1.896 -15.804 1.00 63.12 114 GLY A C 1
ATOM 836 O O . GLY A 1 114 ? 8.654 -1.849 -14.850 1.00 63.12 114 GLY A O 1
ATOM 837 N N . SER A 1 115 ? 10.741 -2.054 -15.634 1.00 75.25 115 SER A N 1
ATOM 838 C CA . SER A 1 115 ? 11.365 -1.941 -14.311 1.00 75.25 115 SER A CA 1
ATOM 839 C C . SER A 1 115 ? 11.229 -0.505 -13.805 1.00 75.25 115 SER A C 1
ATOM 841 O O . SER A 1 115 ? 11.631 0.417 -14.521 1.00 75.25 115 SER A O 1
ATOM 843 N N . CYS A 1 116 ? 10.707 -0.301 -12.596 1.00 80.62 116 CYS A N 1
ATOM 844 C CA . CYS A 1 116 ? 10.668 1.022 -11.972 1.00 80.62 116 CYS A CA 1
ATOM 845 C C . CYS A 1 116 ? 11.677 1.117 -10.822 1.00 80.62 116 CYS A C 1
ATOM 847 O O . CYS A 1 116 ? 12.051 0.119 -10.202 1.00 80.62 116 CYS A O 1
ATOM 849 N N . VAL A 1 117 ? 12.154 2.333 -10.571 1.00 88.38 117 VAL A N 1
ATOM 850 C CA . VAL A 1 117 ? 13.097 2.639 -9.493 1.00 88.38 117 VAL A CA 1
ATOM 851 C C . VAL A 1 117 ? 12.393 3.568 -8.522 1.00 88.38 117 VAL A C 1
ATOM 853 O O . VAL A 1 117 ? 11.951 4.645 -8.919 1.00 88.38 117 VAL A O 1
ATOM 856 N N . VAL A 1 118 ? 12.288 3.159 -7.260 1.00 90.00 118 VAL A N 1
ATOM 857 C CA . VAL A 1 118 ? 11.652 3.954 -6.207 1.00 90.00 118 VAL A CA 1
ATOM 858 C C . VAL A 1 118 ? 12.713 4.357 -5.182 1.00 90.00 118 VAL A C 1
ATOM 860 O O . VAL A 1 118 ? 13.258 3.484 -4.505 1.00 90.00 118 VAL A O 1
ATOM 863 N N . PRO A 1 119 ? 13.041 5.651 -5.041 1.00 90.81 119 PRO A N 1
ATOM 864 C CA . PRO A 1 119 ? 14.066 6.083 -4.101 1.00 90.81 119 PRO A CA 1
ATOM 865 C C . PRO A 1 119 ? 13.581 5.941 -2.653 1.00 90.81 119 PRO A C 1
ATOM 867 O O . PRO A 1 119 ? 12.413 6.189 -2.339 1.00 90.81 119 PRO A O 1
ATOM 870 N N . TYR A 1 120 ? 14.490 5.605 -1.739 1.00 90.62 120 TYR A N 1
ATOM 871 C CA . TYR A 1 120 ? 14.182 5.453 -0.312 1.00 90.62 120 TYR A CA 1
ATOM 872 C C . TYR A 1 120 ? 13.652 6.745 0.316 1.00 90.62 120 TYR A C 1
ATOM 874 O O . TYR A 1 120 ? 12.881 6.683 1.268 1.00 90.62 120 TYR A O 1
ATOM 882 N N . SER A 1 121 ? 14.021 7.911 -0.220 1.00 88.56 121 SER A N 1
ATOM 883 C CA . SER A 1 121 ? 13.485 9.206 0.212 1.00 88.56 121 SER A CA 1
ATOM 884 C C . SER A 1 121 ? 11.978 9.324 -0.029 1.00 88.56 121 SER A C 1
ATOM 886 O O . SER A 1 121 ? 11.259 9.764 0.866 1.00 88.56 121 SER A O 1
ATOM 888 N N . ALA A 1 122 ? 11.486 8.878 -1.190 1.00 89.00 122 ALA A N 1
ATOM 889 C CA . ALA A 1 122 ? 10.055 8.874 -1.497 1.00 89.00 122 ALA A CA 1
ATOM 890 C C . ALA A 1 122 ? 9.296 7.918 -0.570 1.00 89.00 122 ALA A C 1
ATOM 892 O O . ALA A 1 122 ? 8.260 8.278 -0.017 1.00 89.00 122 ALA A O 1
ATOM 893 N N . ILE A 1 123 ? 9.863 6.729 -0.335 1.00 89.38 123 ILE A N 1
ATOM 894 C CA . ILE A 1 123 ? 9.286 5.734 0.574 1.00 89.38 123 ILE A CA 1
ATOM 895 C C . ILE A 1 123 ? 9.219 6.300 2.002 1.00 89.38 123 ILE A C 1
ATOM 897 O O . ILE A 1 123 ? 8.157 6.299 2.617 1.00 89.38 123 ILE A O 1
ATOM 901 N N . ARG A 1 124 ? 10.312 6.874 2.521 1.00 87.88 124 ARG A N 1
ATOM 902 C CA . ARG A 1 124 ? 10.338 7.503 3.856 1.00 87.88 124 ARG A CA 1
ATOM 903 C C . ARG A 1 124 ? 9.304 8.615 4.004 1.00 87.88 124 ARG A C 1
ATOM 905 O O . ARG A 1 124 ? 8.650 8.682 5.042 1.00 87.88 124 ARG A O 1
ATOM 912 N N . SER A 1 125 ? 9.151 9.448 2.973 1.00 87.00 125 SER A N 1
ATOM 913 C CA . SER A 1 125 ? 8.189 10.551 2.988 1.00 87.00 125 SER A CA 1
ATOM 914 C C . SER A 1 125 ? 6.745 10.059 3.105 1.00 87.00 125 SER A C 1
ATOM 916 O O . SER A 1 125 ? 5.978 10.629 3.874 1.00 87.00 125 SER A O 1
ATOM 918 N N . GLU A 1 126 ? 6.375 9.002 2.380 1.00 85.81 126 GLU A N 1
ATOM 919 C CA . GLU A 1 126 ? 5.020 8.422 2.426 1.00 85.81 126 GLU A CA 1
ATOM 920 C C . GLU A 1 126 ? 4.743 7.666 3.735 1.00 85.81 126 GLU A C 1
ATOM 922 O O . GLU A 1 126 ? 3.621 7.652 4.237 1.00 85.81 126 GLU A O 1
ATOM 927 N N . LEU A 1 127 ? 5.769 7.063 4.338 1.00 83.75 127 LEU A N 1
ATOM 928 C CA . LEU A 1 127 ? 5.634 6.376 5.624 1.00 83.75 127 LEU A CA 1
ATOM 929 C C . LEU A 1 127 ? 5.700 7.297 6.847 1.00 83.75 127 LEU A C 1
ATOM 931 O O . LEU A 1 127 ? 5.637 6.795 7.971 1.00 83.75 127 LEU A O 1
ATOM 935 N N . SER A 1 128 ? 5.858 8.610 6.651 1.00 77.88 128 SER A N 1
ATOM 936 C CA . SER A 1 128 ? 6.042 9.584 7.737 1.00 77.88 128 SER A CA 1
ATOM 937 C C . SER A 1 128 ? 7.108 9.137 8.750 1.00 77.88 128 SER A C 1
ATOM 939 O O . SER A 1 128 ? 6.973 9.353 9.954 1.00 77.88 128 SER A O 1
ATOM 941 N N . LEU A 1 129 ? 8.152 8.448 8.272 1.00 72.69 129 LEU A N 1
ATOM 942 C CA . LEU A 1 129 ? 9.247 8.007 9.127 1.00 72.69 129 LEU A CA 1
ATOM 943 C C . LEU A 1 129 ? 10.169 9.200 9.389 1.00 72.69 129 LEU A C 1
ATOM 945 O O . LEU A 1 129 ? 10.533 9.894 8.434 1.00 72.69 129 LEU A O 1
ATOM 949 N N . PRO A 1 130 ? 10.580 9.438 10.647 1.00 65.88 130 PRO A N 1
ATOM 950 C CA . PRO A 1 130 ? 11.544 10.484 10.938 1.00 65.88 130 PRO A CA 1
ATOM 951 C C . PRO A 1 130 ? 12.844 10.230 10.156 1.00 65.88 130 PRO A C 1
ATOM 953 O O . PRO A 1 130 ? 13.229 9.074 9.947 1.00 65.88 130 PRO A O 1
ATOM 956 N N . PRO A 1 131 ? 13.540 11.289 9.710 1.00 62.06 131 PRO A N 1
ATOM 957 C CA . PRO A 1 131 ? 14.767 11.161 8.919 1.00 62.06 131 PRO A CA 1
ATOM 958 C C . PRO A 1 131 ? 15.857 10.368 9.657 1.00 62.06 131 PRO A C 1
ATOM 960 O O . PRO A 1 131 ? 16.675 9.707 9.020 1.00 62.06 131 PRO A O 1
ATOM 963 N N . ASP A 1 132 ? 15.793 10.362 10.987 1.00 59.53 132 ASP A N 1
ATOM 964 C CA . ASP A 1 132 ? 16.744 9.711 11.886 1.00 59.53 132 ASP A CA 1
ATOM 965 C C . ASP A 1 132 ? 16.456 8.211 12.075 1.00 59.53 132 ASP A C 1
ATOM 967 O O . ASP A 1 132 ? 17.226 7.508 12.733 1.00 59.53 132 ASP A O 1
ATOM 971 N N . SER A 1 133 ? 15.353 7.693 11.513 1.00 73.19 133 SER A N 1
ATOM 972 C CA . SER A 1 133 ? 15.039 6.267 11.592 1.00 73.19 133 SER A CA 1
ATOM 973 C C . SER A 1 133 ? 16.105 5.455 10.860 1.00 73.19 133 SER A C 1
ATOM 975 O O . SER A 1 133 ? 16.526 5.802 9.741 1.00 73.19 133 SER A O 1
ATOM 977 N N . SER A 1 134 ? 16.533 4.348 11.472 1.00 79.00 134 SER A N 1
ATOM 978 C CA . SER A 1 134 ? 17.606 3.540 10.910 1.00 79.00 134 SER A CA 1
ATOM 979 C C . SER A 1 134 ? 17.197 3.020 9.532 1.00 79.00 134 SER A C 1
ATOM 981 O O . SER A 1 134 ? 16.034 2.706 9.271 1.00 79.00 134 SER A O 1
ATOM 983 N N . LEU A 1 135 ? 18.157 2.946 8.608 1.00 84.56 135 LEU A N 1
ATOM 984 C CA . LEU A 1 135 ? 17.904 2.339 7.299 1.00 84.56 135 LEU A CA 1
ATOM 985 C C . LEU A 1 135 ? 17.456 0.882 7.421 1.00 84.56 135 LEU A C 1
ATOM 987 O O . LEU A 1 135 ? 16.702 0.425 6.571 1.00 84.56 135 LEU A O 1
ATOM 991 N N . ARG A 1 136 ? 17.852 0.198 8.501 1.00 85.25 136 ARG A N 1
ATOM 992 C CA . ARG A 1 136 ? 17.464 -1.186 8.771 1.00 85.25 136 ARG A CA 1
ATOM 993 C C . ARG A 1 136 ? 15.965 -1.322 8.971 1.00 85.25 136 ARG A C 1
ATOM 995 O O . ARG A 1 136 ? 15.382 -2.190 8.356 1.00 85.25 136 ARG A O 1
ATOM 1002 N N . ASP A 1 137 ? 15.327 -0.420 9.715 1.00 86.19 137 ASP A N 1
ATOM 1003 C CA . ASP A 1 137 ? 13.877 -0.504 9.956 1.00 86.19 137 ASP A CA 1
ATOM 1004 C C . ASP A 1 137 ? 13.074 -0.368 8.653 1.00 86.19 137 ASP A C 1
ATOM 1006 O O . ASP A 1 137 ? 12.048 -1.021 8.455 1.00 86.19 137 ASP A O 1
ATOM 1010 N N . LEU A 1 138 ? 13.562 0.480 7.740 1.00 88.38 138 LEU A N 1
ATOM 1011 C CA . LEU A 1 138 ? 12.995 0.616 6.404 1.00 88.38 138 LEU A CA 1
ATOM 1012 C C . LEU A 1 138 ? 13.246 -0.643 5.565 1.00 88.38 138 LEU A C 1
ATOM 1014 O O . LEU A 1 138 ? 12.318 -1.157 4.947 1.00 88.38 138 LEU A O 1
ATOM 1018 N N . GLU A 1 139 ? 14.485 -1.131 5.525 1.00 89.94 139 GLU A N 1
ATOM 1019 C CA . GLU A 1 139 ? 14.858 -2.323 4.759 1.00 89.94 139 GLU A CA 1
ATOM 1020 C C . GLU A 1 139 ? 14.126 -3.568 5.269 1.00 89.94 139 GLU A C 1
ATOM 1022 O O . GLU A 1 139 ? 13.597 -4.317 4.456 1.00 89.94 139 GLU A O 1
ATOM 1027 N N . ASP A 1 140 ? 13.985 -3.742 6.581 1.00 90.19 140 ASP A N 1
ATOM 1028 C CA . ASP A 1 140 ? 13.241 -4.832 7.214 1.00 90.19 140 ASP A CA 1
ATOM 1029 C C . ASP A 1 140 ? 11.754 -4.785 6.846 1.00 90.19 140 ASP A C 1
ATOM 1031 O O . ASP A 1 140 ? 11.149 -5.824 6.574 1.00 90.19 140 ASP A O 1
ATOM 1035 N N . LEU A 1 141 ? 11.159 -3.589 6.755 1.00 89.19 141 LEU A N 1
ATOM 1036 C CA . LEU A 1 141 ? 9.794 -3.419 6.252 1.00 89.19 141 LEU A CA 1
ATOM 1037 C C . LEU A 1 141 ? 9.684 -3.772 4.761 1.00 89.19 141 LEU A C 1
ATOM 1039 O O . LEU A 1 141 ? 8.727 -4.422 4.340 1.00 89.19 141 LEU A O 1
ATOM 1043 N N . LEU A 1 142 ? 10.644 -3.350 3.937 1.00 90.19 142 LEU A N 1
ATOM 1044 C CA . LEU A 1 142 ? 10.651 -3.699 2.515 1.00 90.19 142 LEU A CA 1
ATOM 1045 C C . LEU A 1 142 ? 10.809 -5.212 2.337 1.00 90.19 142 LEU A C 1
ATOM 1047 O O . LEU A 1 142 ? 10.060 -5.829 1.578 1.00 90.19 142 LEU A O 1
ATOM 1051 N N . ILE A 1 143 ? 11.728 -5.820 3.083 1.00 90.12 143 ILE A N 1
ATOM 1052 C CA . ILE A 1 143 ? 11.966 -7.261 3.145 1.00 90.12 143 ILE A CA 1
ATOM 1053 C C . ILE A 1 143 ? 10.695 -7.989 3.585 1.00 90.12 143 ILE A C 1
ATOM 1055 O O . ILE A 1 143 ? 10.306 -8.960 2.933 1.00 90.12 143 ILE A O 1
ATOM 1059 N N . SER A 1 144 ? 9.990 -7.504 4.611 1.00 88.88 144 SER A N 1
ATOM 1060 C CA . SER A 1 144 ? 8.720 -8.099 5.036 1.00 88.88 144 SER A CA 1
ATOM 1061 C C . SER A 1 144 ? 7.658 -8.033 3.931 1.00 88.88 144 SER A C 1
ATOM 1063 O O . SER A 1 144 ? 6.928 -9.006 3.739 1.00 88.88 144 SER A O 1
ATOM 1065 N N . CYS A 1 145 ? 7.619 -6.956 3.135 1.00 87.88 145 CYS A N 1
ATOM 1066 C CA . CYS A 1 145 ? 6.752 -6.867 1.953 1.00 87.88 145 CYS A CA 1
ATOM 1067 C C . CYS A 1 145 ? 7.115 -7.907 0.880 1.00 87.88 145 CYS A C 1
ATOM 1069 O O . CYS A 1 145 ? 6.222 -8.528 0.302 1.00 87.88 145 CYS A O 1
ATOM 1071 N N . MET A 1 146 ? 8.407 -8.128 0.619 1.00 87.06 146 MET A N 1
ATOM 1072 C CA . MET A 1 146 ? 8.858 -9.151 -0.334 1.00 87.06 146 MET A CA 1
ATOM 1073 C C . MET A 1 146 ? 8.526 -10.567 0.150 1.00 87.06 146 MET A C 1
ATOM 1075 O O . MET A 1 146 ? 8.006 -11.367 -0.625 1.00 87.06 146 MET A O 1
ATOM 1079 N N . TYR A 1 147 ? 8.734 -10.868 1.436 1.00 87.12 147 TYR A N 1
ATOM 1080 C CA . TYR A 1 147 ? 8.357 -12.162 2.020 1.00 87.12 147 TYR A CA 1
ATOM 1081 C C . TYR A 1 147 ? 6.843 -12.398 2.031 1.00 87.12 147 TYR A C 1
ATOM 1083 O O . TYR A 1 147 ? 6.396 -13.532 1.866 1.00 87.12 147 TYR A O 1
ATOM 1091 N N . ALA A 1 148 ? 6.046 -11.340 2.186 1.00 84.31 148 ALA A N 1
ATOM 1092 C CA . ALA A 1 148 ? 4.592 -11.412 2.076 1.00 84.31 148 ALA A CA 1
ATOM 1093 C C . ALA A 1 148 ? 4.100 -11.585 0.623 1.00 84.31 148 ALA A C 1
ATOM 1095 O O . ALA A 1 148 ? 2.908 -11.805 0.412 1.00 84.31 148 ALA A O 1
ATOM 1096 N N . GLY A 1 149 ? 4.992 -11.502 -0.373 1.00 84.75 149 GLY A N 1
ATOM 1097 C CA . GLY A 1 149 ? 4.643 -11.565 -1.794 1.00 84.75 149 GLY A CA 1
ATOM 1098 C C . GLY A 1 149 ? 3.965 -10.297 -2.315 1.00 84.75 149 GLY A C 1
ATOM 1099 O O . GLY A 1 149 ? 3.322 -10.333 -3.360 1.00 84.75 149 GLY A O 1
ATOM 1100 N N . LEU A 1 150 ? 4.089 -9.179 -1.593 1.00 85.88 150 LEU A N 1
ATOM 1101 C CA . LEU A 1 150 ? 3.483 -7.902 -1.972 1.00 85.88 150 LEU A CA 1
ATOM 1102 C C . LEU A 1 150 ? 4.281 -7.158 -3.035 1.00 85.88 150 LEU A C 1
ATOM 1104 O O . LEU A 1 150 ? 3.711 -6.376 -3.792 1.00 85.88 150 LEU A O 1
ATOM 1108 N N . LEU A 1 151 ? 5.594 -7.368 -3.063 1.00 86.88 151 LEU A N 1
ATOM 1109 C CA . LEU A 1 151 ? 6.526 -6.675 -3.941 1.00 86.88 151 LEU A CA 1
ATOM 1110 C C . LEU A 1 151 ? 7.543 -7.665 -4.486 1.00 86.88 151 LEU A C 1
ATOM 1112 O O . LEU A 1 151 ? 8.022 -8.538 -3.760 1.00 86.88 151 LEU A O 1
ATOM 1116 N N . VAL A 1 152 ? 7.916 -7.483 -5.749 1.00 84.69 152 VAL A N 1
ATOM 1117 C CA . VAL A 1 152 ? 9.009 -8.223 -6.376 1.00 84.69 152 VAL A CA 1
ATOM 1118 C C . VAL A 1 152 ? 10.064 -7.227 -6.829 1.00 84.69 152 VAL A C 1
ATOM 1120 O O . VAL A 1 152 ? 9.859 -6.436 -7.749 1.00 84.69 152 VAL A O 1
ATOM 1123 N N . GLY A 1 153 ? 11.222 -7.260 -6.180 1.00 85.88 153 GLY A N 1
ATOM 1124 C CA . GLY A 1 153 ? 12.279 -6.306 -6.463 1.00 85.88 153 GLY A CA 1
ATOM 1125 C C . GLY A 1 153 ? 13.606 -6.663 -5.819 1.00 85.88 153 GLY A C 1
ATOM 1126 O O . GLY A 1 153 ? 13.779 -7.727 -5.227 1.00 85.88 153 GLY A O 1
ATOM 1127 N N . ARG A 1 154 ? 14.561 -5.753 -5.971 1.00 86.25 154 ARG A N 1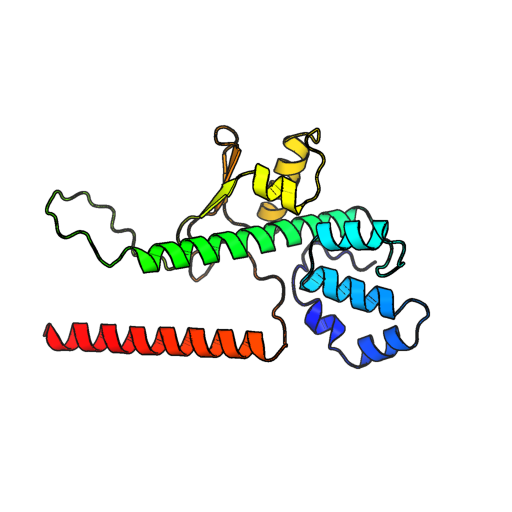
ATOM 1128 C CA . ARG A 1 154 ? 15.871 -5.784 -5.330 1.00 86.25 154 ARG A CA 1
ATOM 1129 C C . ARG A 1 154 ? 16.089 -4.471 -4.600 1.00 86.25 154 ARG A C 1
ATOM 1131 O O . ARG A 1 154 ? 15.819 -3.405 -5.146 1.00 86.25 154 ARG A O 1
ATOM 1138 N N . LEU A 1 155 ? 16.608 -4.560 -3.385 1.00 89.62 155 LEU A N 1
ATOM 1139 C CA . LEU A 1 155 ? 17.082 -3.396 -2.653 1.00 89.62 155 LEU A CA 1
ATOM 1140 C C . LEU A 1 155 ? 18.494 -3.072 -3.128 1.00 89.62 155 LEU A C 1
ATOM 1142 O O . LEU A 1 155 ? 19.349 -3.960 -3.158 1.00 89.62 155 LEU A O 1
ATOM 1146 N N . ASP A 1 156 ? 18.741 -1.818 -3.490 1.00 87.81 156 ASP A N 1
ATOM 1147 C CA . ASP A 1 156 ? 20.084 -1.317 -3.746 1.00 87.81 156 ASP A CA 1
ATOM 1148 C C . ASP A 1 156 ? 20.429 -0.245 -2.713 1.00 87.81 156 ASP A C 1
ATOM 1150 O O . ASP A 1 156 ? 20.011 0.913 -2.790 1.00 87.81 156 ASP A O 1
ATOM 1154 N N . GLN A 1 157 ? 21.229 -0.657 -1.734 1.00 87.44 157 GLN A N 1
ATOM 1155 C CA . GLN A 1 157 ? 21.682 0.211 -0.657 1.00 87.44 157 GLN A CA 1
ATOM 1156 C C . GLN A 1 157 ? 22.660 1.287 -1.150 1.00 87.44 157 GLN A C 1
ATOM 1158 O O . GLN A 1 157 ? 22.729 2.363 -0.562 1.00 87.44 157 GLN A O 1
ATOM 1163 N N . ARG A 1 158 ? 23.398 1.050 -2.247 1.00 87.19 158 ARG A N 1
ATOM 1164 C CA . ARG A 1 158 ? 24.364 2.029 -2.773 1.00 87.19 158 ARG A CA 1
ATOM 1165 C C . ARG A 1 158 ? 23.657 3.199 -3.448 1.00 87.19 158 ARG A C 1
ATOM 1167 O O . ARG A 1 158 ? 24.084 4.339 -3.288 1.00 87.19 158 ARG A O 1
ATOM 1174 N N . SER A 1 159 ? 22.6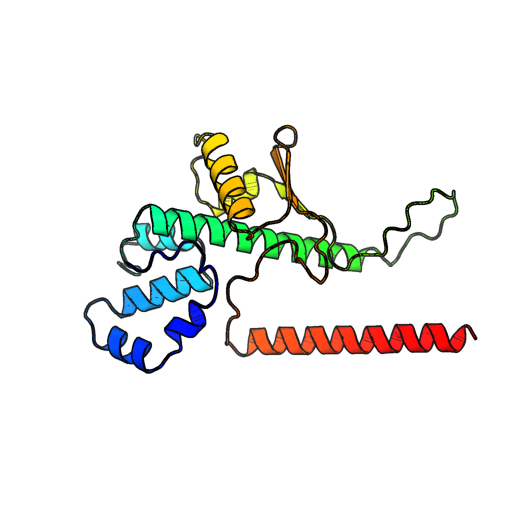05 2.915 -4.211 1.00 85.31 159 SER A N 1
ATOM 1175 C CA . SER A 1 159 ? 21.772 3.940 -4.852 1.00 85.31 159 SER A CA 1
ATOM 1176 C C . SER A 1 159 ? 20.603 4.405 -3.981 1.00 85.31 159 SER A C 1
ATOM 1178 O O . SER A 1 159 ? 19.834 5.266 -4.411 1.00 85.31 159 SER A O 1
ATOM 1180 N N . MET A 1 160 ? 20.472 3.869 -2.759 1.00 89.00 160 MET A N 1
ATOM 1181 C CA . MET A 1 160 ? 19.400 4.196 -1.813 1.00 89.00 160 MET A CA 1
ATOM 1182 C C . MET A 1 160 ? 18.018 4.078 -2.465 1.00 89.00 160 MET A C 1
ATOM 1184 O O . MET A 1 160 ? 17.177 4.973 -2.343 1.00 89.00 160 MET A O 1
ATOM 1188 N N . SER A 1 161 ? 17.814 3.004 -3.230 1.00 89.88 161 SER A N 1
ATOM 1189 C CA . SER A 1 161 ? 16.643 2.828 -4.085 1.00 89.88 161 SER A CA 1
ATOM 1190 C C . SER A 1 161 ? 16.159 1.379 -4.104 1.00 89.88 161 SER A C 1
ATOM 1192 O O . SER A 1 161 ? 16.935 0.427 -4.025 1.00 89.88 161 SER A O 1
ATOM 1194 N N . LEU A 1 162 ? 14.847 1.212 -4.243 1.00 89.12 162 LEU A N 1
ATOM 1195 C CA . LEU A 1 162 ? 14.186 -0.059 -4.497 1.00 89.12 162 LEU A CA 1
ATOM 1196 C C . LEU A 1 162 ? 14.015 -0.228 -6.009 1.00 89.12 162 LEU A C 1
ATOM 1198 O O . LEU A 1 162 ? 13.312 0.548 -6.658 1.00 89.12 162 LEU A O 1
ATOM 1202 N N . LEU A 1 163 ? 14.650 -1.254 -6.565 1.00 87.50 163 LEU A N 1
ATOM 1203 C CA . LEU A 1 163 ? 14.495 -1.652 -7.959 1.00 87.50 163 LEU A CA 1
ATOM 1204 C C . LEU A 1 163 ? 13.363 -2.666 -8.054 1.00 87.50 163 LEU A C 1
ATOM 1206 O O . LEU A 1 163 ? 13.519 -3.816 -7.646 1.00 87.50 163 LEU A O 1
ATOM 1210 N N . VAL A 1 164 ? 12.226 -2.263 -8.603 1.00 86.75 164 VAL A N 1
ATOM 1211 C CA . VAL A 1 164 ? 11.085 -3.156 -8.801 1.00 86.75 164 VAL A CA 1
ATOM 1212 C C . VAL A 1 164 ? 11.232 -3.810 -10.171 1.00 86.75 164 VAL A C 1
ATOM 1214 O O . VAL A 1 164 ? 11.398 -3.135 -11.192 1.00 86.75 164 VAL A O 1
ATOM 1217 N N . GLY A 1 165 ? 11.259 -5.142 -10.179 1.00 76.44 165 GLY A N 1
ATOM 1218 C CA . GLY A 1 165 ? 11.508 -5.915 -11.393 1.00 76.44 165 GLY A CA 1
ATOM 1219 C C . GLY A 1 165 ? 10.368 -5.770 -12.406 1.00 76.44 165 GLY A C 1
ATOM 1220 O O . GLY A 1 165 ? 9.242 -5.463 -12.014 1.00 76.44 165 GLY A O 1
ATOM 1221 N N . PRO A 1 166 ? 10.626 -6.007 -13.705 1.00 66.81 166 PRO A N 1
ATOM 1222 C CA . PRO A 1 166 ? 9.551 -6.108 -14.679 1.00 66.81 166 PRO A CA 1
ATOM 1223 C C . PRO A 1 166 ? 8.657 -7.279 -14.268 1.00 66.81 166 PRO A C 1
ATOM 1225 O O . PRO A 1 166 ? 9.108 -8.425 -14.207 1.00 66.81 166 PRO A O 1
ATOM 1228 N N . GLY A 1 167 ? 7.403 -6.987 -13.932 1.00 63.00 167 GLY A N 1
ATOM 1229 C CA . GLY A 1 167 ? 6.429 -8.034 -13.662 1.00 63.00 167 GLY A CA 1
ATOM 1230 C C . GLY A 1 167 ? 6.245 -8.945 -14.874 1.00 63.00 167 GLY A C 1
ATOM 1231 O O . GLY A 1 167 ? 6.490 -8.564 -16.022 1.00 63.00 167 GLY A O 1
ATOM 1232 N N . SER A 1 168 ? 5.791 -10.160 -14.608 1.00 63.75 168 SER A N 1
ATOM 1233 C CA . SER A 1 168 ? 5.258 -11.077 -15.611 1.00 63.75 168 SER A CA 1
ATOM 1234 C C . SER A 1 168 ? 3.731 -11.061 -15.541 1.00 63.75 168 SER A C 1
ATOM 1236 O O . SER A 1 168 ? 3.162 -10.735 -14.502 1.00 63.75 168 SER A O 1
ATOM 1238 N N . ALA A 1 169 ? 3.051 -11.481 -16.610 1.00 59.12 169 ALA A N 1
ATOM 1239 C CA . ALA A 1 169 ? 1.597 -11.668 -16.595 1.00 59.12 169 ALA A CA 1
ATOM 1240 C C . ALA A 1 169 ? 1.132 -12.599 -15.454 1.00 59.12 169 ALA A C 1
ATOM 1242 O O . ALA A 1 169 ? 0.036 -12.435 -14.930 1.00 59.12 169 ALA A O 1
ATOM 1243 N N . HIS A 1 170 ? 1.980 -13.550 -15.044 1.00 54.97 170 HIS A N 1
ATOM 1244 C CA . HIS A 1 170 ? 1.705 -14.457 -13.926 1.00 54.97 170 HIS A CA 1
ATOM 1245 C C . HIS A 1 170 ? 2.154 -13.910 -12.557 1.00 54.97 170 HIS A C 1
ATOM 1247 O O . HIS A 1 170 ? 1.732 -14.419 -11.523 1.00 54.97 170 HIS A O 1
ATOM 1253 N N . GLN A 1 171 ? 3.007 -12.883 -12.533 1.00 66.00 171 GLN A N 1
ATOM 1254 C CA . GLN A 1 171 ? 3.532 -12.294 -11.304 1.00 66.00 171 GLN A CA 1
ATOM 1255 C C . GLN A 1 171 ? 3.731 -10.784 -11.496 1.00 66.00 171 GLN A C 1
ATOM 1257 O O . GLN A 1 171 ? 4.794 -10.363 -11.969 1.00 66.00 171 GLN A O 1
ATOM 1262 N N . PRO A 1 172 ? 2.716 -9.962 -11.173 1.00 69.38 172 PRO A N 1
ATOM 1263 C CA . PRO A 1 172 ? 2.835 -8.516 -11.285 1.00 69.38 172 PRO A CA 1
ATOM 1264 C C . PRO A 1 172 ? 3.938 -7.988 -10.349 1.00 69.38 172 PRO A C 1
ATOM 1266 O O . PRO A 1 172 ? 4.275 -8.634 -9.353 1.00 69.38 172 PRO A O 1
ATOM 1269 N N . PRO A 1 173 ? 4.514 -6.809 -10.647 1.00 70.25 173 PRO A N 1
ATOM 1270 C CA . PRO A 1 173 ? 5.631 -6.254 -9.873 1.00 70.25 173 PRO A CA 1
ATOM 1271 C C . PRO A 1 173 ? 5.241 -5.915 -8.423 1.00 70.25 173 PRO A C 1
ATOM 1273 O O . PRO A 1 173 ? 6.086 -5.866 -7.526 1.00 70.25 173 PRO A O 1
ATOM 1276 N N . CYS A 1 174 ? 3.947 -5.698 -8.197 1.00 78.44 174 CYS A N 1
ATOM 1277 C CA . CYS A 1 174 ? 3.336 -5.459 -6.902 1.00 78.44 174 CYS A CA 1
ATOM 1278 C C . CYS A 1 174 ? 1.961 -6.136 -6.841 1.00 78.44 174 CYS A C 1
ATOM 1280 O O . CYS A 1 174 ? 1.268 -6.250 -7.855 1.00 78.44 174 CYS A O 1
ATOM 1282 N N . ALA A 1 175 ? 1.571 -6.587 -5.651 1.00 79.12 175 ALA A N 1
ATOM 1283 C CA . ALA A 1 175 ? 0.238 -7.115 -5.397 1.00 79.12 175 ALA A CA 1
ATOM 1284 C C . ALA A 1 175 ? -0.808 -5.998 -5.495 1.00 79.12 175 ALA A C 1
ATOM 1286 O O . ALA A 1 175 ? -0.529 -4.846 -5.159 1.00 79.12 175 ALA A O 1
ATOM 1287 N N . SER A 1 176 ? -2.018 -6.339 -5.932 1.00 74.31 176 SER A N 1
ATOM 1288 C CA . SER A 1 176 ? -3.168 -5.436 -5.886 1.00 74.31 176 SER A CA 1
ATOM 1289 C C . SER A 1 176 ? -3.656 -5.291 -4.445 1.00 74.31 176 SER A C 1
ATOM 1291 O O . SER A 1 176 ? -3.683 -6.270 -3.702 1.00 74.31 176 SER A O 1
ATOM 1293 N N . ARG A 1 177 ? -4.008 -4.063 -4.054 1.00 77.56 177 ARG A N 1
ATOM 1294 C CA . ARG A 1 177 ? -4.471 -3.734 -2.703 1.00 77.56 177 ARG A CA 1
ATOM 1295 C C . ARG A 1 177 ? -5.989 -3.896 -2.606 1.00 77.56 177 ARG A C 1
ATOM 1297 O O . ARG A 1 177 ? -6.452 -4.979 -2.303 1.00 77.56 177 ARG A O 1
ATOM 1304 N N . ASP A 1 178 ? -6.765 -2.889 -2.984 1.00 77.50 178 ASP A N 1
ATOM 1305 C CA . ASP A 1 178 ? -8.221 -2.983 -3.117 1.00 77.50 178 ASP A CA 1
ATOM 1306 C C . ASP A 1 178 ? -8.663 -2.193 -4.352 1.00 77.50 178 ASP A C 1
ATOM 1308 O O . ASP A 1 178 ? -7.993 -1.244 -4.771 1.00 77.50 178 ASP A O 1
ATOM 1312 N N . VAL A 1 179 ? -9.783 -2.594 -4.951 1.00 69.44 179 VAL A N 1
ATOM 1313 C CA . VAL A 1 179 ? -10.416 -1.862 -6.054 1.00 69.44 179 VAL A CA 1
ATOM 1314 C C . VAL A 1 179 ? -11.495 -0.976 -5.453 1.00 69.44 179 VAL A C 1
ATOM 1316 O O . VAL A 1 179 ? -12.334 -1.448 -4.689 1.00 69.44 179 VAL A O 1
ATOM 1319 N N . ARG A 1 180 ? -11.477 0.320 -5.780 1.00 68.12 180 ARG A N 1
ATOM 1320 C CA . ARG A 1 180 ? -12.598 1.196 -5.428 1.00 68.12 180 ARG A CA 1
ATOM 1321 C C . ARG A 1 180 ? -13.792 0.752 -6.263 1.00 68.12 180 ARG A C 1
ATOM 1323 O O . ARG A 1 180 ? -13.701 0.752 -7.483 1.00 68.12 180 ARG A O 1
ATOM 1330 N N . ALA A 1 181 ? -14.890 0.377 -5.616 1.00 63.59 181 ALA A N 1
ATOM 1331 C CA . ALA A 1 181 ? -16.142 0.075 -6.312 1.00 63.59 181 ALA A CA 1
ATOM 1332 C C . ALA A 1 181 ? -16.841 1.344 -6.847 1.00 63.59 181 ALA A C 1
ATOM 1334 O O . ALA A 1 181 ? -17.868 1.248 -7.515 1.00 63.59 181 ALA A O 1
ATOM 1335 N N . ASP A 1 182 ? -16.284 2.528 -6.563 1.00 62.19 182 ASP A N 1
ATOM 1336 C CA . ASP A 1 182 ? -16.737 3.807 -7.103 1.00 62.19 182 ASP A CA 1
ATOM 1337 C C . ASP A 1 182 ? -16.728 3.763 -8.644 1.00 62.19 182 ASP A C 1
ATOM 1339 O O . ASP A 1 182 ? -15.765 3.295 -9.260 1.00 62.19 182 ASP A O 1
ATOM 1343 N N . GLY A 1 183 ? -17.795 4.264 -9.278 1.00 60.31 183 GLY A N 1
ATOM 1344 C CA . GLY A 1 183 ? -18.015 4.154 -10.729 1.00 60.31 183 GLY A CA 1
ATOM 1345 C C . GLY A 1 183 ? -16.859 4.666 -11.600 1.00 60.31 183 GLY A C 1
ATOM 1346 O O . GLY A 1 183 ? -16.640 4.152 -12.698 1.00 60.31 183 GLY A O 1
ATOM 1347 N N . ASP A 1 184 ? -16.062 5.604 -11.095 1.00 68.81 184 ASP A N 1
ATOM 1348 C CA . ASP A 1 184 ? -14.892 6.140 -11.794 1.00 68.81 184 ASP A CA 1
ATOM 1349 C C . ASP A 1 184 ? -13.810 5.076 -12.023 1.00 68.81 184 ASP A C 1
ATOM 1351 O O . ASP A 1 184 ? -13.214 5.016 -13.097 1.00 68.81 184 ASP A O 1
ATOM 1355 N N . ALA A 1 185 ? -13.568 4.190 -11.053 1.00 69.25 185 ALA A N 1
ATOM 1356 C CA . ALA A 1 185 ? -12.542 3.156 -11.180 1.00 69.25 185 ALA A CA 1
ATOM 1357 C C . ALA A 1 185 ? -12.936 2.093 -12.214 1.00 69.25 185 ALA A C 1
ATOM 1359 O O . ALA A 1 185 ? -12.106 1.679 -13.024 1.00 69.25 185 ALA A O 1
ATOM 1360 N N . VAL A 1 186 ? -14.212 1.699 -12.233 1.00 78.06 186 VAL A N 1
ATOM 1361 C CA . VAL A 1 186 ? -14.756 0.784 -13.248 1.00 78.06 186 VAL A CA 1
ATOM 1362 C C . VAL A 1 186 ? -14.679 1.423 -14.634 1.00 78.06 186 VAL A C 1
ATOM 1364 O O . VAL A 1 186 ? -14.283 0.760 -15.589 1.00 78.06 186 VAL A O 1
ATOM 1367 N N . THR A 1 187 ? -14.969 2.721 -14.738 1.00 81.31 187 THR A N 1
ATOM 1368 C CA . THR A 1 187 ? -14.852 3.470 -15.998 1.00 81.31 187 THR A CA 1
ATOM 1369 C C . THR A 1 187 ? -13.408 3.491 -16.499 1.00 81.31 187 THR A C 1
ATOM 1371 O O . THR A 1 187 ? -13.158 3.155 -17.651 1.00 81.31 187 THR A O 1
ATOM 1374 N N . ILE A 1 188 ? -12.432 3.747 -15.620 1.00 78.88 188 ILE A N 1
ATOM 1375 C CA . ILE A 1 188 ? -11.002 3.677 -15.968 1.00 78.88 188 ILE A CA 1
ATOM 1376 C C . ILE A 1 188 ? -10.614 2.274 -16.465 1.00 78.88 188 ILE A C 1
ATOM 1378 O O . ILE A 1 188 ? -9.811 2.145 -17.391 1.00 78.88 188 ILE A O 1
ATOM 1382 N N . MET A 1 189 ? -11.162 1.210 -15.867 1.00 79.88 189 MET A N 1
ATOM 1383 C CA . MET A 1 189 ? -10.911 -0.161 -16.323 1.00 79.88 189 MET A CA 1
ATOM 1384 C C . MET A 1 189 ? -11.509 -0.423 -17.709 1.00 79.88 189 MET A C 1
ATOM 1386 O O . MET A 1 189 ? -10.843 -1.044 -18.540 1.00 79.88 189 MET A O 1
ATOM 1390 N N . ILE A 1 190 ? -12.724 0.063 -17.972 1.00 83.94 190 ILE A N 1
ATOM 1391 C CA . ILE A 1 190 ? -13.371 -0.030 -19.287 1.00 83.94 190 ILE A CA 1
ATOM 1392 C C . ILE A 1 190 ? -12.537 0.720 -20.331 1.00 83.94 190 ILE A C 1
ATOM 1394 O O . ILE A 1 190 ? -12.143 0.118 -21.329 1.00 83.94 190 ILE A O 1
ATOM 1398 N N . ASP A 1 191 ? -12.150 1.967 -20.057 1.00 83.88 191 ASP A N 1
ATOM 1399 C CA . ASP A 1 191 ? -11.302 2.772 -20.945 1.00 83.88 191 ASP A CA 1
ATOM 1400 C C . ASP A 1 191 ? -9.959 2.080 -21.229 1.00 83.88 191 ASP A C 1
ATOM 1402 O O . ASP A 1 191 ? -9.453 2.076 -22.358 1.00 83.88 191 ASP A O 1
ATOM 1406 N N . ALA A 1 192 ? -9.363 1.448 -20.213 1.00 81.94 192 ALA A N 1
ATOM 1407 C CA . ALA A 1 192 ? -8.128 0.692 -20.375 1.00 81.94 192 ALA A CA 1
ATOM 1408 C C . ALA A 1 192 ? -8.316 -0.520 -21.304 1.00 81.94 192 ALA A C 1
ATOM 1410 O O . ALA A 1 192 ? -7.453 -0.756 -22.159 1.00 81.94 192 ALA A O 1
ATOM 1411 N N . LEU A 1 193 ? -9.427 -1.253 -21.182 1.00 85.94 193 LEU A N 1
ATOM 1412 C CA . LEU A 1 193 ? -9.764 -2.380 -22.057 1.00 85.94 193 LEU A CA 1
ATOM 1413 C C . LEU A 1 193 ? -10.055 -1.922 -23.489 1.00 85.94 193 LEU A C 1
ATOM 1415 O O . LEU A 1 193 ? -9.527 -2.519 -24.426 1.00 85.94 193 LEU A O 1
ATOM 1419 N N . GLU A 1 194 ? -10.789 -0.827 -23.676 1.00 86.50 194 GLU A N 1
ATOM 1420 C CA . GLU A 1 194 ? -11.024 -0.241 -25.000 1.00 86.50 194 GLU A CA 1
ATOM 1421 C C . GLU A 1 194 ? -9.717 0.220 -25.657 1.00 86.50 194 GLU A C 1
ATOM 1423 O O . GLU A 1 194 ? -9.475 -0.027 -26.842 1.00 86.50 194 GLU A O 1
ATOM 1428 N N . SER A 1 195 ? -8.819 0.843 -24.885 1.00 79.00 195 SER A N 1
ATOM 1429 C CA . SER A 1 195 ? -7.490 1.236 -25.371 1.00 79.00 195 SER A CA 1
ATOM 1430 C C . SER A 1 195 ? -6.622 0.030 -25.744 1.00 79.00 195 SER A C 1
ATOM 1432 O O . SER A 1 195 ? -5.729 0.126 -26.588 1.00 79.00 195 SER A O 1
ATOM 1434 N N . PHE A 1 196 ? -6.830 -1.112 -25.087 1.00 81.88 196 PHE A N 1
ATOM 1435 C CA . PHE A 1 196 ? -6.135 -2.351 -25.403 1.00 81.88 196 PHE A CA 1
ATOM 1436 C C . PHE A 1 196 ? -6.710 -2.998 -26.663 1.00 81.88 196 PHE A C 1
ATOM 1438 O O . PHE A 1 196 ? -5.934 -3.356 -27.545 1.00 81.88 196 PHE A O 1
ATOM 1445 N N . HIS A 1 197 ? -8.037 -3.068 -26.783 1.00 86.81 197 HIS A N 1
ATOM 1446 C CA . HIS A 1 197 ? -8.724 -3.601 -27.957 1.00 86.81 197 HIS A CA 1
ATOM 1447 C C . HIS A 1 197 ? -8.321 -2.856 -29.233 1.00 86.81 197 HIS A C 1
ATOM 1449 O O . HIS A 1 197 ? -7.856 -3.480 -30.181 1.00 86.81 197 HIS A O 1
ATOM 1455 N N . ARG A 1 198 ? -8.350 -1.519 -29.200 1.00 81.81 198 ARG A N 1
ATOM 1456 C CA . ARG A 1 198 ? -7.938 -0.667 -30.326 1.00 81.81 198 ARG A CA 1
ATOM 1457 C C . ARG A 1 198 ? -6.492 -0.905 -30.759 1.00 81.81 198 ARG A C 1
ATOM 1459 O O . ARG A 1 198 ? -6.206 -1.005 -31.943 1.00 81.81 198 ARG A O 1
ATOM 1466 N N . ARG A 1 199 ? -5.574 -1.047 -29.795 1.00 77.00 199 ARG A N 1
ATOM 1467 C CA . ARG A 1 199 ? -4.171 -1.389 -30.088 1.00 77.00 199 ARG A CA 1
ATOM 1468 C C . ARG A 1 199 ? -4.030 -2.793 -30.675 1.00 77.00 199 ARG A C 1
ATOM 1470 O O . ARG A 1 199 ? -3.126 -3.017 -31.469 1.00 77.00 199 ARG A O 1
ATOM 1477 N N . GLY A 1 200 ? -4.892 -3.728 -30.275 1.00 82.56 200 GLY A N 1
ATOM 1478 C CA . GLY A 1 200 ? -4.970 -5.057 -30.875 1.00 82.56 200 GLY A CA 1
ATOM 1479 C C . GLY A 1 200 ? -5.332 -4.983 -32.357 1.00 82.56 200 GLY A C 1
ATOM 1480 O O . GLY A 1 200 ? -4.603 -5.531 -33.178 1.00 82.56 200 GLY A O 1
ATOM 1481 N N . GLU A 1 201 ? -6.381 -4.231 -32.697 1.00 85.69 201 GLU A N 1
ATOM 1482 C CA . GLU A 1 201 ? -6.810 -4.032 -34.088 1.00 85.69 201 GLU A CA 1
ATOM 1483 C C . GLU A 1 201 ? -5.741 -3.325 -34.935 1.00 85.69 201 GLU A C 1
ATOM 1485 O O . GLU A 1 201 ? -5.477 -3.731 -36.064 1.00 85.69 201 GLU A O 1
ATOM 1490 N N . GLU A 1 202 ? -5.068 -2.308 -34.386 1.00 82.19 202 GLU A N 1
ATOM 1491 C CA . GLU A 1 202 ? -3.957 -1.620 -35.062 1.00 82.19 202 GLU A CA 1
ATOM 1492 C C . GLU A 1 202 ? -2.800 -2.576 -35.400 1.00 82.19 202 GLU A C 1
ATOM 1494 O O . GLU A 1 202 ? -2.207 -2.483 -36.476 1.00 82.19 202 GLU A O 1
ATOM 1499 N N . VAL A 1 203 ? -2.472 -3.502 -34.493 1.00 84.56 203 VAL A N 1
ATOM 1500 C CA . VAL A 1 203 ? -1.423 -4.508 -34.715 1.00 84.56 203 VAL A CA 1
ATOM 1501 C C . VAL A 1 203 ? -1.865 -5.550 -35.741 1.00 84.56 203 VAL A C 1
ATOM 1503 O O . VAL A 1 203 ? -1.053 -5.956 -36.571 1.00 84.56 203 VAL A O 1
ATOM 1506 N N . GLU A 1 204 ? -3.129 -5.967 -35.714 1.00 83.00 204 GLU A N 1
ATOM 1507 C CA . GLU A 1 204 ? -3.683 -6.924 -36.676 1.00 83.00 204 GLU A CA 1
ATOM 1508 C C . GLU A 1 204 ? -3.714 -6.343 -38.099 1.00 83.00 204 GLU A C 1
ATOM 1510 O O . GLU A 1 204 ? -3.242 -6.990 -39.035 1.00 83.00 204 GLU A O 1
ATOM 1515 N N . LEU A 1 205 ? -4.139 -5.084 -38.256 1.00 82.44 205 LEU A N 1
ATOM 1516 C CA . LEU A 1 205 ? -4.068 -4.342 -39.522 1.00 82.44 205 LEU A CA 1
ATOM 1517 C C . LEU A 1 205 ? -2.627 -4.199 -40.027 1.00 82.44 205 LEU A C 1
ATOM 1519 O O . LEU A 1 205 ? -2.354 -4.451 -41.199 1.00 82.44 205 LEU A O 1
ATOM 1523 N N . ALA A 1 206 ? -1.688 -3.849 -39.144 1.00 78.81 206 ALA A N 1
ATOM 1524 C CA . ALA A 1 206 ? -0.277 -3.721 -39.504 1.00 78.81 206 ALA A CA 1
ATOM 1525 C C . ALA A 1 206 ? 0.366 -5.053 -39.935 1.00 78.81 206 ALA A C 1
ATOM 1527 O O . ALA A 1 206 ? 1.326 -5.046 -40.707 1.00 78.81 206 ALA A O 1
ATOM 1528 N N . LEU A 1 207 ? -0.136 -6.189 -39.441 1.00 76.56 207 LEU A N 1
ATOM 1529 C CA . LEU A 1 207 ? 0.290 -7.522 -39.875 1.00 76.56 207 LEU A CA 1
ATOM 1530 C C . LEU A 1 207 ? -0.369 -7.934 -41.199 1.00 76.56 207 LEU A C 1
ATOM 1532 O O . LEU A 1 207 ? 0.284 -8.593 -42.004 1.00 76.56 207 LEU A O 1
ATOM 1536 N N . GLY A 1 208 ? -1.619 -7.527 -41.436 1.00 75.81 208 GLY A N 1
ATOM 1537 C CA . GLY A 1 208 ? -2.346 -7.778 -42.683 1.00 75.81 208 GLY A CA 1
ATOM 1538 C C . GLY A 1 208 ? -1.765 -7.044 -43.897 1.00 75.81 208 GLY A C 1
ATOM 1539 O O . GLY A 1 208 ? -1.647 -7.645 -44.956 1.00 75.81 208 GLY A O 1
ATOM 1540 N N . ASP A 1 209 ? -1.326 -5.792 -43.737 1.00 63.72 209 ASP A N 1
ATOM 1541 C CA . ASP A 1 209 ? -0.688 -5.001 -44.809 1.00 63.72 209 ASP A CA 1
ATOM 1542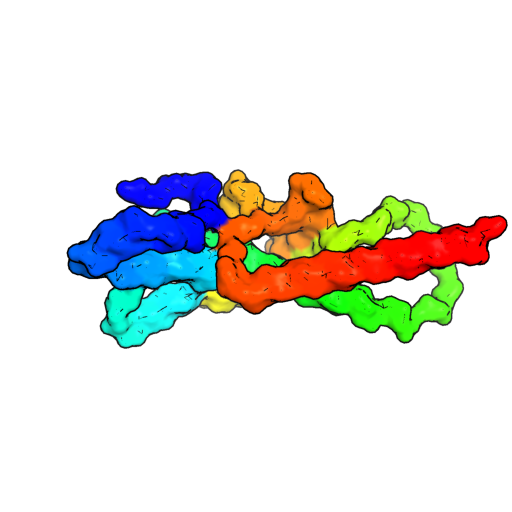 C C . ASP A 1 209 ? 0.751 -5.455 -45.147 1.00 63.72 209 ASP A C 1
ATOM 1544 O O . ASP A 1 209 ? 1.342 -5.001 -46.129 1.00 63.72 209 ASP A O 1
ATOM 1548 N N . ALA A 1 210 ? 1.348 -6.323 -44.323 1.00 56.28 210 ALA A N 1
ATOM 1549 C CA . ALA A 1 210 ? 2.709 -6.832 -44.503 1.00 56.28 210 ALA A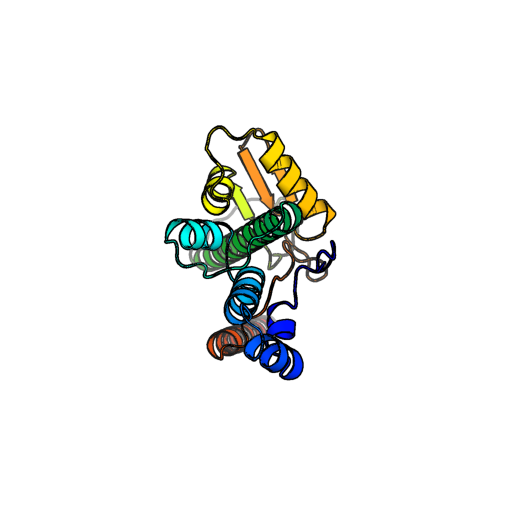 CA 1
ATOM 1550 C C . ALA A 1 210 ? 2.779 -8.197 -45.224 1.00 56.28 210 ALA A C 1
ATOM 1552 O O . ALA A 1 210 ? 3.891 -8.694 -45.439 1.00 56.28 210 ALA A O 1
ATOM 1553 N N . ALA A 1 211 ? 1.632 -8.795 -45.569 1.00 46.81 211 ALA A N 1
ATOM 1554 C CA . ALA A 1 211 ? 1.494 -10.080 -46.266 1.00 46.81 211 ALA A CA 1
ATOM 1555 C C . ALA A 1 211 ? 1.139 -9.892 -47.750 1.00 46.81 211 ALA A C 1
ATOM 1557 O O . ALA A 1 211 ? 1.668 -10.679 -48.570 1.00 46.81 211 ALA A O 1
#

pLDDT: mean 75.55, std 15.45, range [31.56, 91.0]

Sequence (211 aa):
SFTTPRVFAGFAELGSIPAVAEALGKSEGGESALRTLDLFAFGTYGDYVKASEEGKGAYLALTDTQIHKLRQLTVVSLVQRTAAEAAAAAKGSQKSVRRRGRKGNAAASPSPYGSCVVPYSAIRSELSLPPDSSLRDLEDLLISCMYAGLLVGRLDQRSMSLLVGPGSAHQPPCASRDVRADGDAVTIMIDALESFHRRGEEVELALGDAA

=== Feature glossary ===
Legend for the data blocks above and below:

— What the protein is —

The amino-acid sequence is the protein's primary structure: the linear order of residues from the N-terminus to the C-terminus, written in one-letter code. Everything else here — the 3D coordinates, the secondary structure, the domain annotations — is ultimately a consequence of this string.

Functional annotations link the protein to curated databases. InterPro entries identify conserved domains and families by matching the sequence against member-database signatures (Pfam, PROSITE, CDD, …). Gene Ontology (GO) terms describe molecular function, biological process, and cellular component in a controlled vocabulary. CATH places the structure in a hierarchical fold classification (Class/Architecture/Topology/Homologous-superfamily). The organism is the source species.

— Where its atoms are —

Atomic coordinates in PDBx/mmCIF format — the same representation the Protein Data Bank distributes. Each line of the _atom_site loop places one backbone atom in Cartesian space (units: ångströms, origin: arbitrary).

The six renders are orthographic views along the three Cartesian axes in both directions. Representation (cartoon, sticks, or surface) and color scheme (sequence-rainbow or by-chain) vary across proteins so the training set covers all the common visualization conventions.

— Local backbone conformation —

Eight-state secondary structure (DSSP): H is the canonical α-helix, G the tighter 3₁₀-helix, I the wider π-helix; E/B are β-structu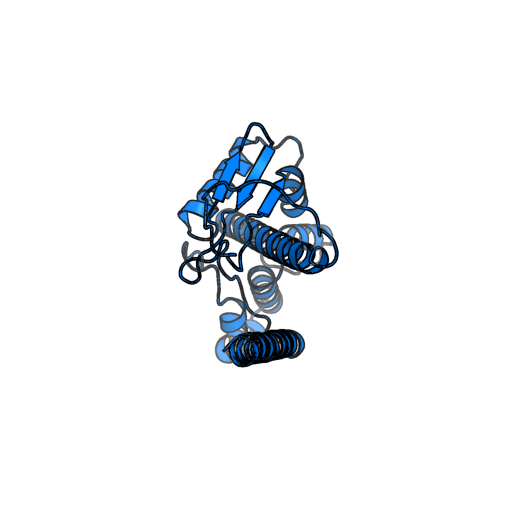re, T and S are turns and bends, and '-' is everything else. DSSP derives these from the pattern of main-chain N–H···O=C hydrogen bonds, not from the sequence.

Three-state secondary structure (P-SEA) collapses the eight DSSP classes into helix (a), strand (b), and coil (c). P-SEA assigns these from Cα geometry alone — distances and angles — without requiring backbone oxygens, so it works on any Cα trace.

φ (phi) and ψ (psi) are the two rotatable backbone dihedrals per residue: φ is the C(i-1)–N–Cα–C torsion, ψ is the N–Cα–C–N(i+1) torsion, both in degrees on (−180°, 180°]. α-helical residues cluster near (−60°, −45°); β-strand residues near (−120°, +130°). A Ramachandran plot is simply a scatter of (φ, ψ) for every residue.

— Global shape and packing —

The geometric summary reports three shape descriptors. Rg (radius of gyration) measures how spread out the Cα atoms are about their centre of mass; compact globular proteins have small Rg, elongated or unfolded ones large. Cα contacts (<8 Å, |i−j|>4) count long-range residue pairs in spatial proximity — high for tightly packed folds, near zero for rods or random coil. The bounding-box extents give the protein's footprint along x, y, z in Å.

SASA measures how much of the protein is reachable by solvent. It is computed by rolling a water-sized probe over the atomic surface and summing the exposed area (Å²). Per-residue SASA distinguishes core (buried, low SASA) from surface (exposed, high SASA) residues; total SASA is a whole-molecule size measure.

Plot images: a contact map (which residues are close in 3D, as an N×N binary image), a Ramachandran scatter (backbone torsion angles, revealing secondary-structure composition at a glance), and — for AlphaFold structures — a PAE heatmap (pairwise prediction confidence).

— Structural neighborhood —

A 3Di character summarizes, for each residue, the relative orientation of the Cα frame of its nearest spatial neighbor. Because it encodes fold topology rather than chemistry, 3Di alignments detect remote structural similarity that sequence alignment misses.

The Foldseek neighbor list gives the closest experimentally determined structures in the PDB, ranked by structural alignment. TM-score near 1 means near-identical fold; near 0.3 means only rough topology match. This is how one finds what a novel AlphaFold prediction most resembles in the solved-structure universe.

— Confidence and disorder —

For AlphaFold models, the B-factor field carries pLDDT — the model's own estimate of local accuracy on a 0–100 scale. Regions with pLDDT<50 should be treated as essentially unmodeled; they often correspond to intrinsically disordered segments.

Crystallographic B-factors measure how much each atom's electron density is smeared out, in Å². They rise in mobile loops and surface residues and fall in the buried interior. In AlphaFold models this column is repurposed to hold pLDDT instead.

Predicted Aligned Error (PAE) is an AlphaFold confidence matrix: entry (i, j) is the expected error in the position of residue j, in ångströms, when the prediction is superimposed on the true structure at residue i. Low PAE within a block of residues means that block is internally rigid and well-predicted; high PAE between two blocks means their relative placement is uncertain even if each block individually is confident.